Protein AF-A0A1F4S472-F1 (afdb_monomer)

InterPro domains:
  IPR008258 Transglycosylase SLT domain 1 [PF01464] (155-264)
  IPR023346 Lysozyme-like domain superfamily [SSF53955] (153-272)

Sequence (319 aa):
MADISGLKNSNFHYMPTFWHLSWQKPVEEACSEKNRQKTEEGLNLLHPDQDIPFYPYCHYIKIDASRREEMESSDDYTGTIEMGIASAIDLERNTKGAAIEGHFVAQKYWIPEKYIQMAFDMMPQELVDILKEASQKGKLEEVSENIARLMCILFSFIFDESKFDPDEKNINAVGLFQLELITAKNTYPKIADKNNLTFADLENPEINMMIGFKLILDYFKRFNVEEGEILTAEKFANIDMWGSMGLVTAAYMIGPTKVTKDPDKYRKGGPACQRRRAMAQDYFQFQSPDIIATIQRAFPTQENYNDKIASKPLVSIIQ

Radius of gyration: 21.06 Å; Cα contacts (8 Å, |Δi|>4): 379; chains: 1; bounding box: 45×55×58 Å

Solvent-accessible surface area (backbone atoms only — not comparable to full-atom values): 18209 Å² total; per-residue (Å²): 132,84,84,60,78,89,60,53,42,81,68,55,65,73,54,68,57,55,41,41,66,72,43,50,48,56,41,46,60,34,55,28,89,92,30,36,75,61,39,59,54,52,65,60,67,78,56,92,70,89,86,64,89,81,64,51,29,30,43,32,42,53,44,62,50,95,47,48,72,59,54,78,70,37,100,79,67,82,75,83,78,48,76,48,79,34,39,64,68,51,47,65,68,74,39,85,84,48,51,67,59,59,41,87,48,52,48,68,53,56,78,61,62,71,58,54,42,48,50,46,26,38,47,52,65,70,60,56,52,26,48,54,48,10,53,76,68,78,38,43,66,52,35,32,50,45,50,27,46,51,50,22,43,50,50,24,47,21,45,74,58,26,68,69,33,41,82,38,74,55,100,67,22,32,7,28,54,41,50,33,62,70,62,44,60,72,48,38,57,81,78,39,103,54,87,83,79,51,71,73,53,36,52,37,49,65,55,24,48,30,44,46,50,46,52,54,51,53,39,49,41,68,78,76,46,64,92,92,60,81,85,42,32,71,57,54,42,66,57,60,65,71,67,45,38,12,43,40,46,44,20,72,75,68,36,54,73,62,39,69,76,47,47,78,79,34,36,79,36,57,73,69,31,53,54,32,47,54,36,15,51,39,26,34,75,53,46,28,68,25,49,27,51,26,50,50,67,56,52,73,54,96,82,62,81,81,61,83,88,70,76,71,71,91,63,78,75,84,126

Secondary structure (DSSP, 8-state):
----GGG--TT-----HHHIIIIIHHHHHHHSTTTHHHHHHHHHHT---TTS----EEEEEE--GGGHHHHTT-TT-----EEEEEEHHHHHHHHTT--EEEE---GGG---HHHHHHHHHT--HHHHHHHHHHHHHT-HHHHHHHHHHHHHHHHHHHHHHHTT-TT-EETTEETTTTEEHHHHHHHGGGTSS-----HHHHTSHHHHHHHHHHHHHHHHHHHHS-TT----HHHHHT--HHHHHHHHHHHHHH-HHHHHTSHHHHHT--HHHHHHHHHHHHHHHHHHHHHHHHHHHHS--TTTTSS------SS----

Organism: NCBI:txid1802578

pLDDT: mean 70.86, std 22.64, range [25.16, 97.5]

Mean predicted aligned error: 13.02 Å

Structure (mmCIF, N/CA/C/O backbone):
data_AF-A0A1F4S472-F1
#
_entry.id   AF-A0A1F4S472-F1
#
loop_
_atom_site.group_PDB
_atom_site.id
_atom_site.type_symbol
_atom_site.label_atom_id
_atom_site.label_alt_id
_atom_site.label_comp_id
_atom_site.label_asym_id
_atom_site.label_entity_id
_atom_site.label_seq_id
_atom_site.pdbx_PDB_ins_code
_atom_site.Cartn_x
_atom_site.Cartn_y
_atom_site.Cartn_z
_atom_site.occupancy
_atom_site.B_iso_or_equiv
_atom_site.auth_seq_id
_atom_site.auth_comp_id
_atom_site.auth_asym_id
_atom_site.auth_atom_id
_atom_site.pdbx_PDB_model_num
ATOM 1 N N . MET A 1 1 ? 20.999 -9.917 11.817 1.00 37.47 1 MET A N 1
ATOM 2 C CA . MET A 1 1 ? 19.725 -10.143 11.110 1.00 37.47 1 MET A CA 1
ATOM 3 C C . MET A 1 1 ? 18.659 -10.379 12.163 1.00 37.47 1 MET A C 1
ATOM 5 O O . MET A 1 1 ? 18.787 -11.328 12.930 1.00 37.47 1 MET A O 1
ATOM 9 N N . ALA A 1 2 ? 17.698 -9.466 12.307 1.00 40.44 2 ALA A N 1
ATOM 10 C CA . ALA A 1 2 ? 16.520 -9.740 13.123 1.00 40.44 2 ALA A CA 1
ATOM 11 C C . ALA A 1 2 ? 15.711 -10.845 12.431 1.00 40.44 2 ALA A C 1
ATOM 13 O O . ALA A 1 2 ? 15.496 -10.773 11.229 1.00 40.44 2 ALA A O 1
ATOM 14 N N . ASP A 1 3 ? 15.336 -11.884 13.169 1.00 39.28 3 ASP A N 1
ATOM 15 C CA . ASP A 1 3 ? 14.528 -12.979 12.643 1.00 39.28 3 ASP A CA 1
ATOM 16 C C . ASP A 1 3 ? 13.104 -12.470 12.353 1.00 39.28 3 ASP A C 1
ATOM 18 O O . ASP A 1 3 ? 12.379 -12.104 13.279 1.00 39.28 3 ASP A O 1
ATOM 22 N N . ILE A 1 4 ? 12.750 -12.360 11.069 1.00 50.28 4 ILE A N 1
ATOM 23 C CA . ILE A 1 4 ? 11.434 -11.904 10.578 1.00 50.28 4 ILE A CA 1
ATOM 24 C C . ILE A 1 4 ? 10.465 -13.099 10.473 1.00 50.28 4 ILE A C 1
ATOM 26 O O . ILE A 1 4 ? 9.258 -12.916 10.330 1.00 50.28 4 ILE A O 1
ATOM 30 N N . SER A 1 5 ? 10.964 -14.339 10.587 1.00 43.75 5 SER A N 1
ATOM 31 C CA . SER A 1 5 ? 10.187 -15.563 10.335 1.00 43.75 5 SER A CA 1
ATOM 32 C C . SER A 1 5 ? 8.944 -15.716 11.224 1.00 43.75 5 SER A C 1
ATOM 34 O O . SER A 1 5 ? 7.974 -16.335 10.798 1.00 43.75 5 SER A O 1
ATOM 36 N N . GLY A 1 6 ? 8.925 -15.093 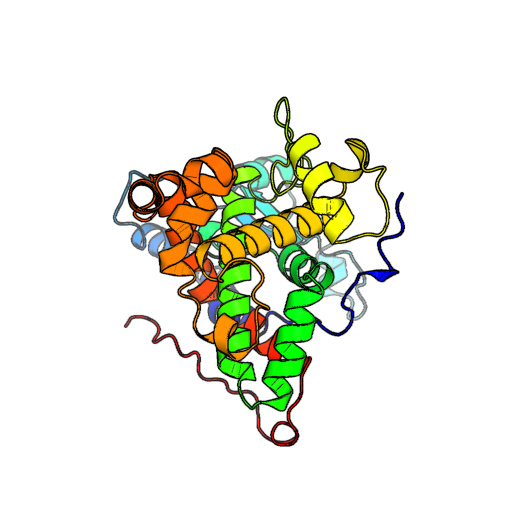12.408 1.00 44.94 6 GLY A N 1
ATOM 37 C CA . GLY A 1 6 ? 7.774 -15.084 13.319 1.00 44.94 6 GLY A CA 1
ATOM 38 C C . GLY A 1 6 ? 6.650 -14.094 12.977 1.00 44.94 6 GLY A C 1
ATOM 39 O O . GLY A 1 6 ? 5.629 -14.112 13.656 1.00 44.94 6 GLY A O 1
ATOM 40 N N . LEU A 1 7 ? 6.823 -13.232 11.967 1.00 52.50 7 LEU A N 1
ATOM 41 C CA . LEU A 1 7 ? 5.843 -12.207 11.565 1.00 52.50 7 LEU A CA 1
ATOM 42 C C . LEU A 1 7 ? 5.192 -12.483 10.201 1.00 52.50 7 LEU A C 1
ATOM 44 O O . LEU A 1 7 ? 4.290 -11.749 9.806 1.00 52.50 7 LEU A O 1
ATOM 48 N N . LYS A 1 8 ? 5.637 -13.518 9.474 1.00 66.69 8 LYS A N 1
ATOM 49 C CA . LYS A 1 8 ? 5.099 -13.836 8.146 1.00 66.69 8 LYS A CA 1
ATOM 50 C C . LYS A 1 8 ? 3.692 -14.412 8.252 1.00 66.69 8 LYS A C 1
ATOM 52 O O . LYS A 1 8 ? 3.483 -15.458 8.869 1.00 66.69 8 LYS A O 1
ATOM 57 N N . ASN A 1 9 ? 2.739 -13.778 7.579 1.00 69.19 9 ASN A N 1
ATOM 58 C CA . ASN A 1 9 ? 1.377 -14.296 7.469 1.00 69.19 9 ASN A CA 1
ATOM 59 C C . ASN A 1 9 ? 1.287 -15.400 6.400 1.00 69.19 9 ASN A C 1
ATOM 61 O O . ASN A 1 9 ? 0.806 -15.170 5.293 1.00 69.19 9 ASN A O 1
ATOM 65 N N . SER A 1 10 ? 1.704 -16.621 6.746 1.00 64.25 10 SER A N 1
ATOM 66 C CA . SER A 1 10 ? 1.773 -17.773 5.826 1.00 64.25 10 SER A CA 1
ATOM 67 C C . SER A 1 10 ? 0.433 -18.238 5.235 1.00 64.25 10 SER A C 1
ATOM 69 O O . SER A 1 10 ? 0.418 -19.082 4.344 1.00 64.25 10 SER A O 1
ATOM 71 N N . ASN A 1 11 ? -0.692 -17.699 5.710 1.00 75.75 11 ASN A N 1
ATOM 72 C CA . ASN A 1 11 ? -2.025 -18.039 5.211 1.00 75.75 11 ASN A CA 1
ATOM 73 C C . ASN A 1 11 ? -2.364 -17.368 3.873 1.00 75.75 11 ASN A C 1
ATOM 75 O O . ASN A 1 11 ? -3.303 -17.795 3.204 1.00 75.75 11 ASN A O 1
ATOM 79 N N . PHE A 1 12 ? -1.636 -16.320 3.484 1.00 80.38 12 PHE A N 1
ATOM 80 C CA . PHE A 1 12 ? -1.853 -15.642 2.211 1.00 80.38 12 PHE A CA 1
ATOM 81 C C . PHE A 1 12 ? -0.844 -16.139 1.183 1.00 80.38 12 PHE A C 1
ATOM 83 O O . PHE A 1 12 ? 0.346 -15.847 1.270 1.00 80.38 12 PHE A O 1
ATOM 90 N N . HIS A 1 13 ? -1.332 -16.861 0.180 1.00 84.19 13 HIS A N 1
ATOM 91 C CA . HIS A 1 13 ? -0.547 -17.218 -0.993 1.00 84.19 13 HIS A CA 1
ATOM 92 C C . HIS A 1 13 ? -1.136 -16.509 -2.207 1.00 84.19 13 HIS A C 1
ATOM 94 O O . HIS A 1 13 ? -2.236 -16.847 -2.654 1.00 84.19 13 HIS A O 1
ATOM 100 N N . TYR A 1 14 ? -0.436 -15.483 -2.684 1.00 79.81 14 TYR A N 1
ATOM 101 C CA . TYR A 1 14 ? -0.880 -14.693 -3.818 1.00 79.81 14 TYR A CA 1
ATOM 102 C C . TYR A 1 14 ? -0.864 -15.538 -5.091 1.00 79.81 14 TYR A C 1
ATOM 104 O O . TYR A 1 14 ? 0.119 -16.206 -5.395 1.00 79.81 14 TYR A O 1
ATOM 112 N N . MET A 1 15 ? -1.975 -15.517 -5.827 1.00 70.00 15 MET A N 1
ATOM 113 C CA . MET A 1 15 ? -2.122 -16.252 -7.082 1.00 70.00 15 MET A CA 1
ATOM 114 C C . MET A 1 15 ? -2.653 -15.299 -8.163 1.00 70.00 15 MET A C 1
ATOM 116 O O . MET A 1 15 ? -3.856 -15.025 -8.149 1.00 70.00 15 MET A O 1
ATOM 120 N N . PRO 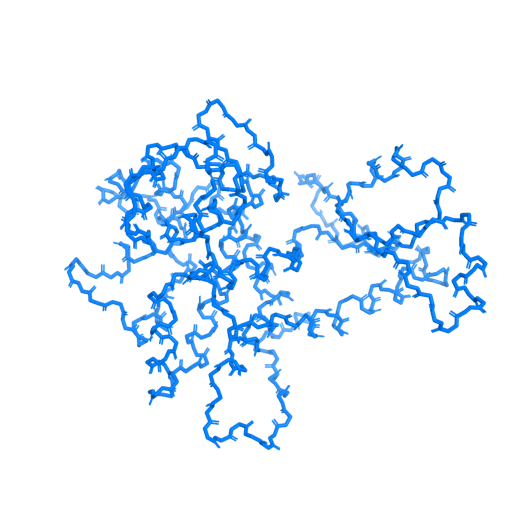A 1 16 ? -1.814 -14.816 -9.102 1.00 66.25 16 PRO A N 1
ATOM 121 C CA . PRO A 1 16 ? -2.187 -13.821 -10.118 1.00 66.25 16 PRO A CA 1
ATOM 122 C C . PRO A 1 16 ? -3.041 -14.425 -11.251 1.00 66.25 16 PRO A C 1
ATOM 124 O O . PRO A 1 16 ? -2.650 -14.472 -12.416 1.00 66.25 16 PRO A O 1
ATOM 127 N N . THR A 1 17 ? -4.217 -14.947 -10.908 1.00 58.47 17 THR A N 1
ATOM 128 C CA . THR A 1 17 ? -5.083 -15.709 -11.817 1.00 58.47 17 THR A CA 1
ATOM 129 C C . THR A 1 17 ? -5.798 -14.791 -12.812 1.00 58.47 17 THR A C 1
ATOM 131 O O . THR A 1 17 ? -5.795 -15.044 -14.017 1.00 58.47 17 THR A O 1
ATOM 134 N N . PHE A 1 18 ? -6.420 -13.718 -12.327 1.00 57.06 18 PHE A N 1
ATOM 135 C CA . PHE A 1 18 ? -7.184 -12.768 -13.130 1.00 57.06 18 PHE A CA 1
ATOM 136 C C . PHE A 1 18 ? -6.280 -11.934 -14.027 1.00 57.06 18 PHE A C 1
ATOM 138 O O . PHE A 1 18 ? -6.605 -11.761 -15.205 1.00 57.06 18 PHE A O 1
ATOM 145 N N . TRP A 1 19 ? -5.149 -11.460 -13.506 1.00 59.09 19 TRP A N 1
ATOM 146 C CA . TRP A 1 19 ? -4.147 -10.747 -14.288 1.00 59.09 19 TRP A CA 1
ATOM 147 C C . TRP A 1 19 ? -3.644 -11.598 -15.454 1.00 59.09 19 TRP A C 1
ATOM 149 O O . TRP A 1 19 ? -3.655 -11.145 -16.605 1.00 59.09 19 TRP A O 1
ATOM 159 N N . HIS A 1 20 ? -3.282 -12.856 -15.177 1.00 57.44 20 HIS A N 1
ATOM 160 C CA . HIS A 1 20 ? -2.772 -13.746 -16.210 1.00 57.44 20 HIS A CA 1
ATOM 161 C C . HIS A 1 20 ? -3.807 -13.963 -17.322 1.00 57.44 20 HIS A C 1
ATOM 163 O O . HIS A 1 20 ? -3.489 -13.861 -18.511 1.00 57.44 20 HIS A O 1
ATOM 169 N N . LEU A 1 21 ? -5.058 -14.233 -16.947 1.00 48.91 21 LEU A N 1
ATOM 170 C CA . LEU A 1 21 ? -6.122 -14.551 -17.898 1.00 48.91 21 LEU A CA 1
ATOM 171 C C . LEU A 1 21 ? -6.626 -13.334 -18.681 1.00 48.91 21 LEU A C 1
ATOM 173 O O . LEU A 1 21 ? -6.979 -13.474 -19.850 1.00 48.91 21 LEU A O 1
ATOM 177 N N . SER A 1 22 ? -6.677 -12.162 -18.049 1.00 52.12 22 SER A N 1
ATOM 178 C CA . SER A 1 22 ? -7.334 -10.975 -18.618 1.00 52.12 22 SER A CA 1
ATOM 179 C C . SER A 1 22 ? -6.377 -10.053 -19.366 1.00 52.12 22 SER A C 1
ATOM 181 O O . SER A 1 22 ? -6.826 -9.292 -20.218 1.00 52.12 22 SER A O 1
ATOM 183 N N . TRP A 1 23 ? -5.079 -10.106 -19.053 1.00 49.97 23 TRP A N 1
ATOM 184 C CA . TRP A 1 23 ? -4.092 -9.166 -19.589 1.00 49.97 23 TRP A CA 1
ATOM 185 C C . TRP A 1 23 ? -2.845 -9.857 -20.099 1.00 49.97 23 TRP A C 1
ATOM 187 O O . TRP A 1 23 ? -2.501 -9.671 -21.260 1.00 49.97 23 TRP A O 1
ATOM 197 N N . GLN A 1 24 ? -2.199 -10.686 -19.278 1.00 52.06 24 GLN A N 1
ATOM 198 C CA . GLN A 1 24 ? -0.939 -11.304 -19.683 1.00 52.06 24 GLN A CA 1
ATOM 199 C C . GLN A 1 24 ? -1.116 -12.170 -20.932 1.00 52.06 24 GLN A C 1
ATOM 201 O O . GLN A 1 24 ? -0.382 -11.986 -21.892 1.00 52.06 24 GLN A O 1
ATOM 206 N N . LYS A 1 25 ? -2.136 -13.035 -20.967 1.00 49.38 25 LYS A N 1
ATOM 207 C CA . LYS A 1 25 ? -2.385 -13.918 -22.110 1.00 49.38 25 LYS A CA 1
ATOM 208 C C . LYS A 1 25 ? -2.818 -13.156 -23.378 1.00 49.38 25 LYS A C 1
ATOM 210 O O . LYS A 1 25 ? -2.254 -13.412 -24.437 1.00 49.38 25 LYS A O 1
ATOM 215 N N . PRO A 1 26 ? -3.742 -12.177 -23.320 1.00 44.78 26 PRO A N 1
ATOM 216 C CA . PRO A 1 26 ? -4.007 -11.312 -24.472 1.00 44.78 26 PRO A CA 1
ATOM 217 C C . PRO A 1 26 ? -2.785 -10.513 -24.949 1.00 44.78 26 PRO A C 1
ATOM 219 O O . PRO A 1 26 ? -2.610 -10.347 -26.154 1.00 44.78 26 PRO A O 1
ATOM 222 N N . VAL A 1 27 ? -1.922 -10.040 -24.041 1.00 48.31 27 VAL A N 1
ATOM 223 C CA . VAL A 1 27 ? -0.663 -9.355 -24.392 1.00 48.31 27 VAL A CA 1
ATOM 224 C C . VAL A 1 27 ? 0.344 -10.338 -24.991 1.00 48.31 27 VAL A C 1
ATOM 226 O O . VAL A 1 27 ? 0.997 -10.000 -25.968 1.00 48.31 27 VAL A O 1
ATOM 229 N N . GLU A 1 28 ? 0.446 -11.562 -24.478 1.00 49.84 28 GLU A N 1
ATOM 230 C CA . GLU A 1 28 ? 1.219 -12.662 -25.067 1.00 49.84 28 GLU A CA 1
ATOM 231 C C . GLU A 1 28 ? 0.772 -12.952 -26.500 1.00 49.84 28 GLU A C 1
ATOM 233 O O . GLU A 1 28 ? 1.584 -12.973 -27.427 1.00 49.84 28 GLU A O 1
ATOM 238 N N . GLU A 1 29 ? -0.534 -13.085 -26.709 1.00 48.41 29 GLU A N 1
ATOM 239 C CA . GLU A 1 29 ? -1.128 -13.317 -28.022 1.00 48.41 29 GLU A CA 1
ATOM 240 C C . GLU A 1 29 ? -0.925 -12.119 -28.968 1.00 48.41 29 GLU A C 1
ATOM 242 O O . GLU A 1 29 ? -0.623 -12.308 -30.154 1.00 48.41 29 GLU A O 1
ATOM 247 N N . ALA A 1 30 ? -1.036 -10.886 -28.469 1.00 41.56 30 ALA A N 1
ATOM 248 C CA . ALA A 1 30 ? -0.810 -9.664 -29.241 1.00 41.56 30 ALA A CA 1
ATOM 249 C C . ALA A 1 30 ? 0.679 -9.449 -29.574 1.00 41.56 30 ALA A C 1
ATOM 251 O O . ALA A 1 30 ? 1.020 -9.069 -30.694 1.00 41.56 30 ALA A O 1
ATOM 252 N N . CYS A 1 31 ? 1.586 -9.721 -28.641 1.00 42.91 31 CYS A N 1
ATOM 253 C CA . CYS A 1 31 ? 3.032 -9.601 -28.833 1.00 42.91 31 CYS A CA 1
ATOM 254 C C . CYS A 1 31 ? 3.648 -10.817 -29.540 1.00 42.91 31 CYS A C 1
ATOM 256 O O . CYS A 1 31 ? 4.840 -10.792 -29.842 1.00 42.91 31 CYS A O 1
ATOM 258 N N . SER A 1 32 ? 2.861 -11.859 -29.829 1.00 48.47 32 SER A N 1
ATOM 259 C CA . SER A 1 32 ? 3.319 -13.003 -30.616 1.00 48.47 32 SER A CA 1
ATOM 260 C C . SER A 1 32 ? 3.875 -12.566 -31.973 1.00 48.47 32 SER A C 1
ATOM 262 O O . SER A 1 32 ? 3.462 -11.558 -32.554 1.00 48.47 32 SER A O 1
ATOM 264 N N . GLU A 1 33 ? 4.785 -13.365 -32.528 1.00 46.91 33 GLU A N 1
ATOM 265 C CA . GLU A 1 33 ? 5.445 -13.081 -33.808 1.00 46.91 33 GLU A CA 1
ATOM 266 C C . GLU A 1 33 ? 4.442 -12.824 -34.949 1.00 46.91 33 GLU A C 1
ATOM 268 O O . GLU A 1 33 ? 4.669 -11.990 -35.824 1.00 46.91 33 GLU A O 1
ATOM 273 N N . LYS A 1 34 ? 3.266 -13.459 -34.872 1.00 49.97 34 LYS A N 1
ATOM 274 C CA . LYS A 1 34 ? 2.150 -13.294 -35.810 1.00 49.97 34 LYS A CA 1
ATOM 275 C C . LYS A 1 34 ? 1.489 -11.907 -35.755 1.00 49.97 34 LYS A C 1
ATOM 277 O O . LYS A 1 34 ? 0.932 -11.469 -36.761 1.00 49.97 34 LYS A O 1
ATOM 282 N N . ASN A 1 35 ? 1.519 -11.238 -34.603 1.00 44.88 35 ASN A N 1
ATOM 283 C CA . ASN A 1 35 ? 0.760 -10.012 -34.328 1.00 44.88 35 ASN A CA 1
ATOM 284 C C . ASN A 1 35 ? 1.641 -8.789 -33.999 1.00 44.88 35 ASN A C 1
ATOM 286 O O . ASN A 1 35 ? 1.123 -7.672 -33.937 1.00 44.88 35 ASN A O 1
ATOM 290 N N . ARG A 1 36 ? 2.964 -8.973 -33.873 1.00 48.44 36 ARG A N 1
ATOM 291 C CA . ARG A 1 36 ? 3.962 -7.960 -33.481 1.00 48.44 36 ARG A CA 1
ATOM 292 C C . ARG A 1 36 ? 3.765 -6.573 -34.112 1.00 48.44 36 ARG A C 1
ATOM 294 O O . ARG A 1 36 ? 3.675 -5.590 -33.386 1.00 48.44 36 ARG A O 1
ATOM 301 N N . GLN A 1 37 ? 3.635 -6.491 -35.441 1.00 45.69 37 GLN A N 1
ATOM 302 C CA . GLN A 1 37 ? 3.501 -5.213 -36.164 1.00 45.69 37 GLN A CA 1
ATOM 303 C C . GLN A 1 37 ? 2.241 -4.418 -35.781 1.00 45.69 37 GLN A C 1
ATOM 305 O O . GLN A 1 37 ? 2.295 -3.201 -35.650 1.00 45.69 37 GLN A O 1
ATOM 310 N N . LYS A 1 38 ? 1.105 -5.093 -35.563 1.00 47.97 38 LYS A N 1
ATOM 311 C CA . LYS A 1 38 ? -0.165 -4.430 -35.212 1.00 47.97 38 LYS A CA 1
ATOM 312 C C . LYS A 1 38 ? -0.206 -3.992 -33.752 1.00 47.97 38 LYS A C 1
ATOM 314 O O . LYS A 1 38 ? -0.864 -3.012 -33.414 1.00 47.97 38 LYS A O 1
ATOM 319 N N . THR A 1 39 ? 0.489 -4.721 -32.890 1.00 44.00 39 THR A N 1
ATOM 320 C CA . THR A 1 39 ? 0.554 -4.443 -31.454 1.00 44.00 39 THR A CA 1
ATOM 321 C C . THR A 1 39 ? 1.450 -3.249 -31.156 1.00 44.00 39 THR A C 1
ATOM 323 O O . THR A 1 39 ? 1.082 -2.418 -30.333 1.00 44.00 39 THR A O 1
ATOM 326 N N . GLU A 1 40 ? 2.566 -3.097 -31.876 1.00 43.69 40 GLU A N 1
ATOM 327 C CA . GLU A 1 40 ? 3.404 -1.891 -31.805 1.00 43.69 40 GLU A CA 1
ATOM 328 C C . GLU A 1 40 ? 2.623 -0.629 -32.234 1.00 43.69 40 GLU A C 1
ATOM 330 O O . GLU A 1 40 ? 2.697 0.401 -31.567 1.00 43.69 40 GLU A O 1
ATOM 335 N N . GLU A 1 41 ? 1.802 -0.701 -33.287 1.00 43.47 41 GLU A N 1
ATOM 336 C CA . GLU A 1 41 ? 0.920 0.407 -33.699 1.00 43.47 41 GLU A CA 1
ATOM 337 C C . GLU A 1 41 ? -0.212 0.670 -32.686 1.00 43.47 41 GLU A C 1
ATOM 339 O O . GLU A 1 41 ? -0.487 1.823 -32.352 1.00 43.47 41 GLU A O 1
ATOM 344 N N . GLY A 1 42 ? -0.842 -0.380 -32.148 1.00 44.94 42 GLY A N 1
ATOM 345 C CA . GLY A 1 42 ? -1.931 -0.274 -31.170 1.00 44.94 42 GLY A CA 1
ATOM 346 C C . GLY A 1 42 ? -1.497 0.295 -29.817 1.00 44.94 42 GLY A C 1
ATOM 347 O O . GLY A 1 42 ? -2.200 1.134 -29.255 1.00 44.94 42 GLY A O 1
ATOM 348 N N . LEU A 1 43 ? -0.320 -0.095 -29.318 1.00 43.59 43 LEU A N 1
ATOM 349 C CA . LEU A 1 43 ? 0.254 0.459 -28.088 1.00 43.59 43 LEU A CA 1
ATOM 350 C C . LEU A 1 43 ? 0.578 1.952 -28.241 1.00 43.59 43 LEU A C 1
ATOM 352 O O . LEU A 1 43 ? 0.335 2.718 -27.315 1.00 43.59 43 LEU A O 1
ATOM 356 N N . ASN A 1 44 ? 1.035 2.389 -29.419 1.00 39.69 44 ASN A N 1
ATOM 357 C CA . ASN A 1 44 ? 1.277 3.808 -29.708 1.00 39.69 44 ASN A CA 1
ATOM 358 C C . ASN A 1 44 ? -0.020 4.635 -29.824 1.00 39.69 44 ASN A C 1
ATOM 360 O O . ASN A 1 44 ? -0.017 5.825 -29.515 1.00 39.69 44 ASN A O 1
ATOM 364 N N . LEU A 1 45 ? -1.132 4.023 -30.247 1.00 39.16 45 LEU A N 1
ATOM 365 C CA . LEU A 1 45 ? -2.434 4.688 -30.411 1.00 39.16 45 LEU A CA 1
ATOM 366 C C . LEU A 1 45 ? -3.211 4.882 -29.099 1.00 39.16 45 LEU A C 1
ATOM 368 O O . LEU A 1 45 ? -4.102 5.728 -29.045 1.00 39.16 45 LEU A O 1
ATOM 372 N N . LEU A 1 46 ? -2.877 4.149 -28.032 1.00 36.94 46 LEU A N 1
ATOM 373 C CA . LEU A 1 46 ? -3.503 4.293 -26.708 1.00 36.94 46 LEU A CA 1
ATOM 374 C C . LEU A 1 46 ? -3.056 5.562 -25.944 1.00 36.94 46 LEU A C 1
ATOM 376 O O . LEU A 1 46 ? -3.451 5.758 -24.795 1.00 36.94 46 LEU A O 1
ATOM 380 N N . HIS A 1 47 ? -2.274 6.448 -26.573 1.00 39.06 47 HIS A N 1
ATOM 381 C CA . HIS A 1 47 ? -1.702 7.643 -25.948 1.00 39.06 47 HIS A CA 1
ATOM 382 C C . HIS A 1 47 ? -2.059 8.946 -26.695 1.00 39.06 47 HIS A C 1
ATOM 384 O O . HIS A 1 47 ? -1.359 9.328 -27.632 1.00 39.06 47 HIS A O 1
ATOM 390 N N . PRO A 1 48 ? -3.110 9.679 -26.273 1.00 35.06 48 PRO A N 1
ATOM 391 C CA . PRO A 1 48 ? -3.412 11.012 -26.804 1.00 35.06 48 PRO A CA 1
ATOM 392 C C . PRO A 1 48 ? -2.585 12.156 -26.177 1.00 35.06 48 PRO A C 1
ATOM 394 O O . PRO A 1 48 ? -2.493 13.217 -26.789 1.00 35.06 48 PRO A O 1
ATOM 397 N N . ASP A 1 49 ? -1.950 11.957 -25.014 1.00 37.47 49 ASP A N 1
ATOM 398 C CA . ASP A 1 49 ? -1.212 13.010 -24.295 1.00 37.47 49 ASP A CA 1
ATOM 399 C C . ASP A 1 49 ? 0.309 12.777 -24.323 1.00 37.47 49 ASP A C 1
ATOM 401 O O . ASP A 1 49 ? 0.823 11.814 -23.754 1.00 37.47 49 ASP A O 1
ATOM 405 N N . GLN A 1 50 ? 1.034 13.689 -24.976 1.00 40.31 50 GLN A N 1
ATOM 406 C CA . GLN A 1 50 ? 2.481 13.607 -25.241 1.00 40.31 50 GLN A CA 1
ATOM 407 C C . GLN A 1 50 ? 3.380 14.037 -24.059 1.00 40.31 50 GLN A C 1
ATOM 409 O O . GLN A 1 50 ? 4.600 13.931 -24.155 1.00 40.31 50 GLN A O 1
ATOM 414 N N . ASP A 1 51 ? 2.805 14.503 -22.944 1.00 34.94 51 ASP A N 1
ATOM 415 C CA . ASP A 1 51 ? 3.543 15.244 -21.903 1.00 34.94 51 ASP A CA 1
ATOM 416 C C . ASP A 1 51 ? 3.933 14.429 -20.652 1.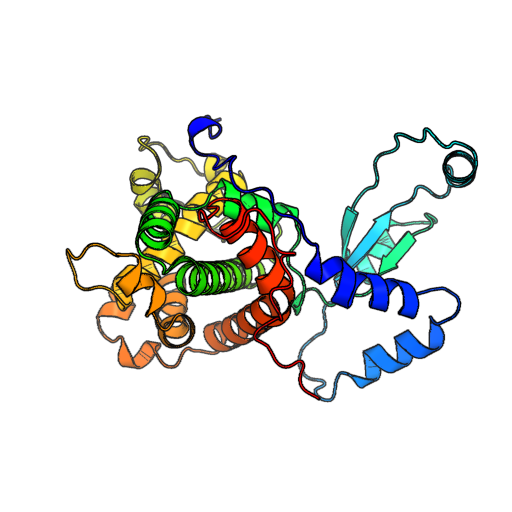00 34.94 51 ASP A C 1
ATOM 418 O O . ASP A 1 51 ? 4.529 14.971 -19.718 1.00 34.94 51 ASP A O 1
ATOM 422 N N . ILE A 1 52 ? 3.643 13.124 -20.604 1.00 33.53 52 ILE A N 1
ATOM 423 C CA . ILE A 1 52 ? 4.122 12.243 -19.526 1.00 33.53 52 ILE A CA 1
ATOM 424 C C . ILE A 1 52 ? 5.108 11.239 -20.131 1.00 33.53 52 ILE A C 1
ATOM 426 O O . ILE A 1 52 ? 4.684 10.408 -20.934 1.00 33.53 52 ILE A O 1
ATOM 430 N N . PRO A 1 53 ? 6.407 11.270 -19.759 1.00 31.69 53 PRO A N 1
ATOM 431 C CA . PRO A 1 53 ? 7.365 10.306 -20.271 1.00 31.69 53 PRO A CA 1
ATOM 432 C C . PRO A 1 53 ? 6.930 8.892 -19.885 1.00 31.69 53 PRO A C 1
ATOM 434 O O . PRO A 1 53 ? 6.901 8.516 -18.710 1.00 31.69 53 PRO A O 1
ATOM 437 N N . PHE A 1 54 ? 6.570 8.120 -20.904 1.00 37.34 54 PHE A N 1
ATOM 438 C CA . PHE A 1 54 ? 6.381 6.687 -20.817 1.00 37.34 54 PHE A CA 1
ATOM 439 C C . PHE A 1 54 ? 7.736 6.058 -20.485 1.00 37.34 54 PHE A C 1
ATOM 441 O O . PHE A 1 54 ? 8.681 6.162 -21.263 1.00 37.34 54 PHE A O 1
ATOM 448 N N . TYR A 1 55 ? 7.837 5.411 -19.327 1.00 35.81 55 TYR A N 1
ATOM 449 C CA . TYR A 1 55 ? 8.911 4.463 -19.060 1.00 35.81 55 TYR A CA 1
ATOM 450 C C . TYR A 1 55 ? 8.319 3.060 -19.252 1.00 35.81 55 TYR A C 1
ATOM 452 O O . TYR A 1 55 ? 7.727 2.522 -18.311 1.00 35.81 55 TYR A O 1
ATOM 460 N N . PRO A 1 56 ? 8.391 2.466 -20.462 1.00 37.06 56 PRO A N 1
ATOM 461 C CA . PRO A 1 56 ? 8.082 1.058 -20.627 1.00 37.06 56 PRO A CA 1
ATOM 462 C C . PRO A 1 56 ? 9.166 0.291 -19.894 1.00 37.06 56 PRO A C 1
ATOM 464 O O . PRO A 1 56 ? 10.286 0.150 -20.387 1.00 37.06 56 PRO A O 1
ATOM 467 N N . TYR A 1 57 ? 8.845 -0.182 -18.702 1.00 38.81 57 TYR A N 1
ATOM 468 C CA . TYR A 1 57 ? 9.569 -1.312 -18.168 1.00 38.81 57 TYR A CA 1
ATOM 469 C C . TYR A 1 57 ? 8.892 -2.561 -18.704 1.00 38.81 57 TYR A C 1
ATOM 471 O O . TYR A 1 57 ? 7.690 -2.737 -18.527 1.00 38.81 57 TYR A O 1
ATOM 479 N N . CYS A 1 58 ? 9.646 -3.385 -19.416 1.00 43.59 58 CYS A N 1
ATOM 480 C CA . CYS A 1 58 ? 9.135 -4.603 -20.011 1.00 43.59 58 CYS A CA 1
ATOM 481 C C . CYS A 1 58 ? 9.194 -5.724 -18.978 1.00 43.59 58 CYS A C 1
ATOM 483 O O . CYS A 1 58 ? 10.202 -5.881 -18.279 1.00 43.59 58 CYS A O 1
ATOM 485 N N . HIS A 1 59 ? 8.139 -6.535 -18.940 1.00 41.12 59 HIS A N 1
ATOM 486 C CA . HIS A 1 59 ? 8.262 -7.873 -18.396 1.00 41.12 59 HIS A CA 1
ATOM 487 C C . HIS A 1 59 ? 9.020 -8.702 -19.427 1.00 41.12 59 HIS A C 1
ATOM 489 O O . HIS A 1 59 ? 8.609 -8.784 -20.589 1.00 41.12 59 HIS A O 1
ATOM 495 N N . TYR A 1 60 ? 10.136 -9.290 -19.022 1.00 44.09 60 TYR A N 1
ATOM 496 C CA . TYR A 1 60 ? 10.886 -10.176 -19.893 1.00 44.09 60 TYR A CA 1
ATOM 497 C C . TYR A 1 60 ? 11.171 -11.493 -19.201 1.00 44.09 60 TYR A C 1
ATOM 499 O O . TYR A 1 60 ? 11.491 -11.534 -18.011 1.00 44.09 60 TYR A O 1
ATOM 507 N N . ILE A 1 61 ? 11.067 -12.558 -19.986 1.00 41.72 61 ILE A N 1
ATOM 508 C CA . ILE A 1 61 ? 11.641 -13.847 -19.657 1.00 41.72 61 ILE A CA 1
ATOM 509 C C . ILE A 1 61 ? 12.985 -13.885 -20.369 1.00 41.72 61 ILE A C 1
ATOM 511 O O . ILE A 1 61 ? 13.065 -13.883 -21.603 1.00 41.72 61 ILE A O 1
ATOM 515 N N . LYS A 1 62 ? 14.068 -13.873 -19.592 1.00 42.97 62 LYS A N 1
ATOM 516 C CA . LYS A 1 62 ? 15.394 -14.098 -20.157 1.00 42.97 62 LYS A CA 1
ATOM 517 C C . LYS A 1 62 ? 15.595 -15.591 -20.323 1.00 42.97 62 LYS A C 1
ATOM 519 O O . LYS A 1 62 ? 15.830 -16.304 -19.351 1.00 42.97 62 LYS A O 1
ATOM 524 N N . ILE A 1 63 ? 15.528 -16.042 -21.566 1.00 43.78 63 ILE A N 1
ATOM 525 C CA . ILE A 1 63 ? 15.947 -17.385 -21.935 1.00 43.78 63 ILE A CA 1
ATOM 526 C C . ILE A 1 63 ? 17.381 -17.262 -22.449 1.00 43.78 63 ILE A C 1
ATOM 528 O O . ILE A 1 63 ? 17.683 -16.443 -23.319 1.00 43.78 63 ILE A O 1
ATOM 532 N N . ASP A 1 64 ? 18.308 -18.029 -21.882 1.00 45.84 64 ASP A N 1
ATOM 533 C CA . ASP A 1 64 ? 19.655 -18.112 -22.443 1.00 45.84 64 ASP A CA 1
ATOM 534 C C . ASP A 1 64 ? 19.557 -18.749 -23.840 1.00 45.84 64 ASP A C 1
ATOM 536 O O . ASP A 1 64 ? 19.283 -19.942 -23.970 1.00 45.84 64 ASP A O 1
ATOM 540 N N . ALA A 1 65 ? 19.759 -17.948 -24.895 1.00 43.97 65 ALA A N 1
ATOM 541 C CA . ALA A 1 65 ? 19.638 -18.396 -26.285 1.00 43.97 65 ALA A CA 1
ATOM 542 C C . ALA A 1 65 ? 20.529 -19.596 -26.611 1.00 43.97 65 ALA A C 1
ATOM 544 O O . ALA A 1 65 ? 20.171 -20.398 -27.471 1.00 43.97 65 ALA A O 1
ATOM 545 N N . SER A 1 66 ? 21.665 -19.742 -25.920 1.00 49.78 66 SER A N 1
ATOM 546 C CA . SER A 1 66 ? 22.577 -20.873 -26.119 1.00 49.78 66 SER A CA 1
ATOM 547 C C . SER A 1 66 ? 22.014 -22.210 -25.621 1.00 49.78 66 SER A C 1
ATOM 549 O O . SER A 1 66 ? 22.589 -23.254 -25.913 1.00 49.78 66 SER A O 1
ATOM 551 N N . ARG A 1 67 ? 20.891 -22.185 -24.891 1.00 49.06 67 ARG A N 1
ATOM 552 C CA . ARG A 1 67 ? 20.259 -23.344 -24.242 1.00 49.06 67 ARG A CA 1
ATOM 553 C C . ARG A 1 67 ? 18.834 -23.620 -24.729 1.00 49.06 67 ARG A C 1
ATOM 555 O O . ARG A 1 67 ? 18.171 -24.509 -24.203 1.00 49.06 67 ARG A O 1
ATOM 562 N N . ARG A 1 68 ? 18.360 -22.880 -25.740 1.00 46.16 68 ARG A N 1
ATOM 563 C CA . ARG A 1 68 ? 17.002 -23.008 -26.300 1.00 46.16 68 ARG A CA 1
ATOM 564 C C . ARG A 1 68 ? 16.725 -24.415 -26.842 1.00 46.16 68 ARG A C 1
ATOM 566 O O . ARG A 1 68 ? 15.678 -24.981 -26.553 1.00 46.16 68 ARG A O 1
ATOM 573 N N . GLU A 1 69 ? 17.694 -25.008 -27.539 1.00 51.03 69 GLU A N 1
ATOM 574 C CA . GLU A 1 69 ? 17.576 -26.375 -28.067 1.00 51.03 69 GLU A CA 1
ATOM 575 C C . GLU A 1 69 ? 17.475 -27.435 -26.953 1.00 51.03 69 GLU A C 1
ATOM 577 O O . GLU A 1 69 ? 16.805 -28.447 -27.135 1.00 51.03 69 GLU A O 1
ATOM 582 N N . GLU A 1 70 ? 18.077 -27.207 -25.779 1.00 49.97 70 GLU A N 1
ATOM 583 C CA . GLU A 1 70 ? 17.980 -28.114 -24.620 1.00 49.97 70 GLU A CA 1
ATOM 584 C C . GLU A 1 70 ? 16.622 -28.008 -23.903 1.00 49.97 70 GLU A C 1
ATOM 586 O O . GLU A 1 70 ? 16.125 -29.004 -23.381 1.00 49.97 70 GLU A O 1
ATOM 591 N N . MET A 1 71 ? 16.000 -26.820 -23.897 1.00 48.12 71 MET A N 1
ATOM 592 C CA . MET A 1 71 ? 14.655 -26.606 -23.339 1.00 48.12 71 MET A CA 1
ATOM 593 C C . MET A 1 71 ? 13.557 -27.212 -24.214 1.00 48.12 71 MET A C 1
ATOM 595 O O . MET A 1 71 ? 12.611 -27.795 -23.699 1.00 48.12 71 MET A O 1
ATOM 599 N N . GLU A 1 72 ? 13.681 -27.083 -25.536 1.00 48.44 72 GLU A N 1
ATOM 600 C CA . GLU A 1 72 ? 12.693 -27.599 -26.494 1.00 48.44 72 GLU A CA 1
ATOM 601 C C . GLU A 1 72 ? 12.778 -29.130 -26.674 1.00 48.44 72 GLU A C 1
ATOM 603 O O . GLU A 1 72 ? 11.886 -29.729 -27.274 1.00 48.44 72 GLU A O 1
ATOM 608 N N . SER A 1 73 ? 13.829 -29.778 -26.149 1.00 47.06 73 SER A N 1
ATOM 609 C CA . SER A 1 73 ? 14.097 -31.216 -26.320 1.00 47.06 73 SER A CA 1
ATOM 610 C C . SER A 1 73 ? 13.966 -32.070 -25.051 1.00 47.06 73 SER A C 1
ATOM 612 O O . SER A 1 73 ? 14.148 -33.287 -25.130 1.00 47.06 73 SER A O 1
ATOM 614 N N . SER A 1 74 ? 13.630 -31.481 -23.898 1.00 42.69 74 SER A N 1
ATOM 615 C CA . SER A 1 74 ? 13.501 -32.200 -22.624 1.00 42.69 74 SER A CA 1
ATOM 616 C C . SER A 1 74 ? 12.241 -31.788 -21.864 1.00 42.69 74 SER A C 1
ATOM 618 O O . SER A 1 74 ? 12.122 -30.642 -21.436 1.00 42.69 74 SER A O 1
ATOM 620 N N . ASP A 1 75 ? 11.350 -32.751 -21.607 1.00 43.19 75 ASP A N 1
ATOM 621 C CA . ASP A 1 75 ? 10.161 -32.566 -20.757 1.00 43.19 75 ASP A CA 1
ATOM 622 C C . ASP A 1 75 ? 10.517 -32.276 -19.274 1.00 43.19 75 ASP A C 1
ATOM 624 O O . ASP A 1 75 ? 9.660 -31.839 -18.511 1.00 43.19 75 ASP A O 1
ATOM 628 N N . ASP A 1 76 ? 11.783 -32.477 -18.872 1.00 41.59 76 ASP A N 1
ATOM 629 C CA . ASP A 1 76 ? 12.297 -32.368 -17.492 1.00 41.59 76 ASP A CA 1
ATOM 630 C C . ASP A 1 76 ? 13.285 -31.189 -17.298 1.00 41.59 76 ASP A C 1
ATOM 632 O O . ASP A 1 76 ? 14.192 -31.232 -16.460 1.00 41.59 76 ASP A O 1
ATOM 636 N N . TYR A 1 77 ? 13.179 -30.114 -18.087 1.00 41.94 77 TYR A N 1
ATOM 637 C CA . TYR A 1 77 ? 14.075 -28.960 -17.937 1.00 41.94 77 TYR A CA 1
ATOM 638 C C . TYR A 1 77 ? 13.857 -28.200 -16.607 1.00 41.94 77 TYR A C 1
ATOM 640 O O . TYR A 1 77 ? 12.805 -27.610 -16.373 1.00 41.94 77 TYR A O 1
ATOM 648 N N . THR A 1 78 ? 14.891 -28.142 -15.754 1.00 41.72 78 THR A N 1
ATOM 649 C CA . THR A 1 78 ? 14.881 -27.456 -14.440 1.00 41.72 78 THR A CA 1
ATOM 650 C C . THR A 1 78 ? 15.641 -26.120 -14.421 1.00 41.72 78 THR A C 1
ATOM 652 O O . THR A 1 78 ? 16.180 -25.727 -13.383 1.00 41.72 78 THR A O 1
ATOM 655 N N . GLY A 1 79 ? 15.789 -25.435 -15.556 1.00 41.41 79 GLY A N 1
ATOM 656 C CA . GLY A 1 79 ? 16.529 -24.170 -15.588 1.00 41.41 79 GLY A CA 1
ATOM 657 C C . GLY A 1 79 ? 15.789 -23.016 -14.911 1.00 41.41 79 GLY A C 1
ATOM 658 O O . GLY A 1 79 ? 14.564 -22.959 -14.860 1.00 41.41 79 GLY A O 1
ATOM 659 N N . THR A 1 80 ? 16.559 -22.067 -14.386 1.00 40.00 80 THR A N 1
ATOM 660 C CA . THR A 1 80 ? 16.051 -20.828 -13.789 1.00 40.00 80 THR A CA 1
ATOM 661 C C . THR A 1 80 ? 15.525 -19.888 -14.869 1.00 40.00 80 THR A C 1
ATOM 663 O O . THR A 1 80 ? 16.308 -19.287 -15.601 1.00 40.00 80 THR A O 1
ATOM 666 N N . ILE A 1 81 ? 14.203 -19.736 -14.931 1.00 44.78 81 ILE A N 1
ATOM 667 C CA . ILE A 1 81 ? 13.531 -18.633 -15.623 1.00 44.78 81 ILE A CA 1
ATOM 668 C C . ILE A 1 81 ? 13.822 -17.359 -14.819 1.00 44.78 81 ILE A C 1
ATOM 670 O O . ILE A 1 81 ? 13.335 -17.197 -13.699 1.00 44.78 81 ILE A O 1
ATOM 674 N N . GLU A 1 82 ? 14.645 -16.464 -15.367 1.00 40.56 82 GLU A N 1
ATOM 675 C CA . GLU A 1 82 ? 14.871 -15.144 -14.776 1.00 40.56 82 GLU A CA 1
ATOM 676 C C . GLU A 1 82 ? 13.764 -14.198 -15.260 1.00 40.56 82 GLU A C 1
ATOM 678 O O . GLU A 1 82 ? 13.731 -13.796 -16.426 1.00 40.56 82 GLU A O 1
ATOM 683 N N . MET A 1 83 ? 12.828 -13.891 -14.359 1.00 43.69 83 MET A N 1
ATOM 684 C CA . MET A 1 83 ? 11.773 -12.900 -14.571 1.00 43.69 83 MET A CA 1
ATOM 685 C C . MET A 1 83 ? 12.252 -11.550 -14.045 1.00 43.69 83 MET A C 1
ATOM 687 O O . MET A 1 83 ? 12.632 -11.427 -12.876 1.00 43.69 83 MET A O 1
ATOM 691 N N . GLY A 1 84 ? 12.246 -10.536 -14.907 1.00 42.34 84 GLY A N 1
ATOM 692 C CA . GLY A 1 84 ? 12.818 -9.233 -14.589 1.00 42.34 84 GLY A CA 1
ATOM 693 C C . GLY A 1 84 ? 11.971 -8.054 -15.047 1.00 42.34 84 GLY A C 1
ATOM 694 O O . GLY A 1 84 ? 11.057 -8.176 -15.860 1.00 42.34 84 GLY A O 1
ATOM 695 N N . ILE A 1 85 ? 12.327 -6.890 -14.508 1.00 42.22 85 ILE A N 1
ATOM 696 C CA . ILE A 1 85 ? 11.806 -5.578 -14.890 1.00 42.22 85 ILE A CA 1
ATOM 697 C C . ILE A 1 85 ? 12.995 -4.806 -15.423 1.00 42.22 85 ILE A C 1
ATOM 699 O O . ILE A 1 85 ? 13.958 -4.577 -14.695 1.00 42.22 85 ILE A O 1
ATOM 703 N N . ALA A 1 86 ? 12.957 -4.432 -16.690 1.00 41.38 86 ALA A N 1
ATOM 704 C CA . ALA A 1 86 ? 14.007 -3.628 -17.293 1.00 41.38 86 ALA A CA 1
ATOM 705 C C . ALA A 1 86 ? 13.367 -2.622 -18.237 1.00 41.38 86 ALA A C 1
ATOM 707 O O . ALA A 1 86 ? 12.369 -2.933 -18.888 1.00 41.38 86 ALA A O 1
ATOM 708 N N . SER A 1 87 ? 13.920 -1.411 -18.310 1.00 41.25 87 SER A N 1
ATOM 709 C CA . SER A 1 87 ? 13.504 -0.490 -19.363 1.00 41.25 87 SER A CA 1
ATOM 710 C C . SER A 1 87 ? 13.824 -1.107 -20.729 1.00 41.25 87 SER A C 1
ATOM 712 O O . SER A 1 87 ? 14.741 -1.926 -20.846 1.00 41.25 87 SER A O 1
ATOM 714 N N . ALA A 1 88 ? 13.111 -0.703 -21.780 1.00 42.28 88 ALA A N 1
ATOM 715 C CA . ALA A 1 88 ? 13.442 -1.134 -23.143 1.00 42.28 88 ALA A CA 1
ATOM 716 C C . ALA A 1 88 ? 14.931 -0.887 -23.496 1.00 42.28 88 ALA A C 1
ATOM 718 O O . ALA A 1 88 ? 15.557 -1.702 -24.169 1.00 42.28 88 ALA A O 1
ATOM 719 N N . ILE A 1 89 ? 15.517 0.193 -22.961 1.00 39.84 89 ILE A N 1
ATOM 720 C CA . ILE A 1 89 ? 16.928 0.569 -23.147 1.00 39.84 89 ILE A CA 1
ATOM 721 C C . ILE A 1 89 ? 17.869 -0.358 -22.360 1.00 39.84 89 ILE A C 1
ATOM 723 O O . ILE A 1 89 ? 18.925 -0.746 -22.865 1.00 39.84 89 ILE A O 1
ATOM 727 N N . ASP A 1 90 ? 17.510 -0.733 -21.131 1.00 40.66 90 ASP A N 1
ATOM 728 C CA . ASP A 1 90 ? 18.312 -1.653 -20.315 1.00 40.66 90 ASP A CA 1
ATOM 729 C C . ASP A 1 90 ? 18.279 -3.073 -20.880 1.00 40.66 90 ASP A C 1
ATOM 731 O O . ASP A 1 90 ? 19.294 -3.766 -20.852 1.00 40.66 90 ASP A O 1
ATOM 735 N N . LEU A 1 91 ? 17.148 -3.488 -21.458 1.00 44.91 91 LEU A N 1
ATOM 736 C CA . LEU A 1 91 ? 17.033 -4.740 -22.203 1.00 44.91 91 LEU A CA 1
ATOM 737 C C . LEU A 1 91 ? 17.977 -4.770 -23.400 1.00 44.91 91 LEU A C 1
ATOM 739 O O . LEU A 1 91 ? 18.751 -5.714 -23.538 1.00 44.91 91 LEU A O 1
ATOM 743 N N . GLU A 1 92 ? 17.989 -3.722 -24.219 1.00 40.72 92 GLU A N 1
ATOM 744 C CA . GLU A 1 92 ? 18.887 -3.624 -25.374 1.00 40.72 92 GLU A CA 1
ATOM 745 C C . GLU A 1 92 ? 20.372 -3.673 -24.961 1.00 40.72 92 GLU A C 1
ATOM 747 O O . GLU A 1 92 ? 21.192 -4.337 -25.601 1.00 40.72 92 GLU A O 1
ATOM 752 N N . ARG A 1 93 ? 20.731 -3.035 -23.839 1.00 42.00 93 ARG A N 1
ATOM 753 C CA . ARG A 1 93 ? 22.119 -2.982 -23.342 1.00 42.00 93 ARG A CA 1
ATOM 754 C C . ARG A 1 93 ? 22.582 -4.262 -22.646 1.00 42.00 93 ARG A C 1
ATOM 756 O O . ARG A 1 93 ? 23.743 -4.651 -22.811 1.00 42.00 93 ARG A O 1
ATOM 763 N N . ASN A 1 94 ? 21.710 -4.904 -21.870 1.00 39.84 94 ASN A N 1
ATOM 764 C CA . ASN A 1 94 ? 22.072 -6.031 -21.005 1.00 39.84 94 ASN A CA 1
ATOM 765 C C . ASN A 1 94 ? 21.983 -7.393 -21.693 1.00 39.84 94 ASN A C 1
ATOM 767 O O . ASN A 1 94 ? 22.457 -8.383 -21.135 1.00 39.84 94 ASN A O 1
ATOM 771 N N . THR A 1 95 ? 21.389 -7.471 -22.884 1.00 44.91 95 THR A N 1
ATOM 772 C CA . THR A 1 95 ? 21.082 -8.775 -23.482 1.00 44.91 95 THR A CA 1
ATOM 773 C C . THR A 1 95 ? 22.027 -9.224 -24.574 1.00 44.91 95 THR A C 1
ATOM 775 O O . THR A 1 95 ? 22.020 -10.415 -24.828 1.00 44.91 95 THR A O 1
ATOM 778 N N . LYS A 1 96 ? 22.884 -8.363 -25.151 1.00 44.47 96 LYS A N 1
ATOM 779 C CA . LYS A 1 96 ? 24.041 -8.708 -26.024 1.00 44.47 96 LYS A CA 1
ATOM 780 C C . LYS A 1 96 ? 23.952 -10.074 -26.759 1.00 44.47 96 LYS A C 1
ATOM 782 O O . LYS A 1 96 ? 24.896 -10.858 -26.707 1.00 44.47 96 LYS A O 1
ATOM 787 N N . GLY A 1 97 ? 22.841 -10.357 -27.449 1.00 38.09 97 GLY A N 1
ATOM 788 C CA . GLY A 1 97 ? 22.640 -11.596 -28.221 1.00 38.09 97 GLY A CA 1
ATOM 789 C C . GLY A 1 97 ? 21.824 -12.729 -27.568 1.00 38.09 97 GLY A C 1
ATOM 790 O O . GLY A 1 97 ? 21.699 -13.784 -28.179 1.00 38.09 97 GLY A O 1
ATOM 791 N N . ALA A 1 98 ? 21.246 -12.545 -26.379 1.00 40.66 98 ALA A N 1
ATOM 792 C CA . ALA A 1 98 ? 20.271 -13.465 -25.790 1.00 40.66 98 ALA A CA 1
ATOM 793 C C . ALA A 1 98 ? 18.881 -13.285 -26.431 1.00 40.66 98 ALA A C 1
ATOM 795 O O . ALA A 1 98 ? 18.471 -12.167 -26.743 1.00 40.66 98 ALA A O 1
ATOM 796 N N . ALA A 1 99 ? 18.155 -14.387 -26.616 1.00 41.62 99 ALA A N 1
ATOM 797 C CA . ALA A 1 99 ? 16.795 -14.401 -27.134 1.00 41.62 99 ALA A CA 1
ATOM 798 C C . ALA A 1 99 ? 15.850 -14.080 -25.978 1.00 41.62 99 ALA A C 1
ATOM 800 O O . ALA A 1 99 ? 15.755 -14.826 -25.008 1.00 41.62 99 ALA A O 1
ATOM 801 N N . ILE A 1 100 ? 15.188 -12.936 -26.069 1.00 44.56 100 ILE A N 1
ATOM 802 C CA . ILE A 1 100 ? 14.249 -12.484 -25.052 1.00 44.56 100 ILE A CA 1
ATOM 803 C C . ILE A 1 100 ? 12.849 -12.700 -25.591 1.00 44.56 100 ILE A C 1
ATOM 805 O O . ILE A 1 100 ? 12.504 -12.158 -26.642 1.00 44.56 100 ILE A O 1
ATOM 809 N N . GLU A 1 101 ? 12.038 -13.431 -24.840 1.00 42.38 101 GLU A N 1
ATOM 810 C CA . GLU A 1 101 ? 10.591 -13.399 -25.005 1.00 42.38 101 GLU A CA 1
ATOM 811 C C . GLU A 1 101 ? 10.058 -12.393 -23.979 1.00 42.38 101 GLU A C 1
ATOM 813 O O . GLU A 1 101 ? 10.214 -12.551 -22.766 1.00 42.38 101 GLU A O 1
ATOM 818 N N . GLY A 1 102 ? 9.560 -11.260 -24.477 1.00 40.28 102 GLY A N 1
ATOM 819 C CA . GLY A 1 102 ? 9.147 -10.123 -23.660 1.00 40.28 102 GLY A CA 1
ATOM 820 C C . GLY A 1 102 ? 7.721 -9.698 -23.974 1.00 40.28 102 GLY A C 1
ATOM 821 O O . GLY A 1 102 ? 7.323 -9.637 -25.137 1.00 40.28 102 GLY A O 1
ATOM 822 N N . HIS A 1 103 ? 6.972 -9.365 -22.927 1.00 42.53 103 HIS A N 1
ATOM 823 C CA . HIS A 1 103 ? 5.614 -8.844 -23.015 1.00 42.53 103 HIS A CA 1
ATOM 824 C C . HIS A 1 103 ? 5.609 -7.388 -22.553 1.00 42.53 103 HIS A C 1
ATOM 826 O O . HIS A 1 103 ? 6.083 -7.052 -21.463 1.00 42.53 103 HIS A O 1
ATOM 832 N N . PHE A 1 104 ? 5.095 -6.501 -23.407 1.00 42.44 104 PHE A N 1
ATOM 833 C CA . PHE A 1 104 ? 5.029 -5.074 -23.115 1.00 42.44 104 PHE A CA 1
ATOM 834 C C . PHE A 1 104 ? 3.812 -4.791 -22.238 1.00 42.44 104 PHE A C 1
ATOM 836 O O . PHE A 1 104 ? 2.681 -4.758 -22.713 1.00 42.44 104 PHE A O 1
ATOM 843 N N . VAL A 1 105 ? 4.052 -4.551 -20.953 1.00 46.00 105 VAL A N 1
ATOM 844 C CA . VAL A 1 105 ? 3.057 -3.984 -20.043 1.00 46.00 105 VAL A CA 1
ATOM 845 C C . VAL A 1 105 ? 3.675 -2.742 -19.428 1.00 46.00 105 VAL A C 1
ATOM 847 O O . VAL A 1 105 ? 4.766 -2.809 -18.875 1.00 46.00 105 VAL A O 1
ATOM 850 N N . ALA A 1 106 ? 3.009 -1.592 -19.525 1.00 47.41 106 ALA A N 1
ATOM 851 C CA . ALA A 1 106 ? 3.522 -0.389 -18.881 1.00 47.41 106 ALA A CA 1
ATOM 852 C C . ALA A 1 106 ? 3.601 -0.604 -17.359 1.00 47.41 106 ALA A C 1
ATOM 854 O O . ALA A 1 106 ? 2.613 -1.012 -16.748 1.00 47.41 106 ALA A O 1
ATOM 855 N N . GLN A 1 107 ? 4.738 -0.266 -16.734 1.00 49.19 107 GLN A N 1
ATOM 856 C CA . GLN A 1 107 ? 4.953 -0.422 -15.282 1.00 49.19 107 GLN A CA 1
ATOM 857 C C . GLN A 1 107 ? 3.860 0.259 -14.441 1.00 49.19 107 GLN A C 1
ATOM 859 O O . GLN A 1 107 ? 3.569 -0.167 -13.331 1.00 49.19 107 GLN A O 1
ATOM 864 N N . LYS A 1 108 ? 3.206 1.289 -14.996 1.00 51.75 108 LYS A N 1
ATOM 865 C CA . LYS A 1 108 ? 2.065 1.987 -14.389 1.00 51.75 108 LYS A CA 1
ATOM 866 C C . LYS A 1 108 ? 0.884 1.060 -14.052 1.00 51.75 108 LYS A C 1
ATOM 868 O O . LYS A 1 108 ? 0.100 1.395 -13.173 1.00 51.75 108 LYS A O 1
ATOM 873 N N . TYR A 1 109 ? 0.749 -0.081 -14.729 1.00 56.72 109 TYR A N 1
ATOM 874 C CA . TYR A 1 109 ? -0.400 -0.988 -14.600 1.00 56.72 109 TYR A CA 1
ATOM 875 C C . TYR A 1 109 ? -0.087 -2.290 -13.862 1.00 56.72 109 TYR A C 1
ATOM 877 O O . TYR A 1 109 ? -0.989 -3.094 -13.620 1.00 56.72 109 TYR A O 1
ATOM 885 N N . TRP A 1 110 ? 1.178 -2.516 -13.504 1.00 68.94 110 TRP A N 1
ATOM 886 C CA . TRP A 1 110 ? 1.617 -3.805 -12.995 1.00 68.94 110 TRP A CA 1
ATOM 887 C C . TRP A 1 110 ? 2.503 -3.668 -11.765 1.00 68.94 110 TRP A C 1
ATOM 889 O O . TRP A 1 110 ? 3.477 -2.917 -11.745 1.00 68.94 110 TRP A O 1
ATOM 899 N N . ILE A 1 111 ? 2.154 -4.440 -10.739 1.00 77.06 111 ILE A N 1
ATOM 900 C CA . ILE A 1 111 ? 2.934 -4.571 -9.516 1.00 77.06 111 ILE A CA 1
ATOM 901 C C . ILE A 1 111 ? 3.619 -5.939 -9.567 1.00 77.06 111 ILE A C 1
ATOM 903 O O . ILE A 1 111 ? 2.935 -6.945 -9.761 1.00 77.06 111 ILE A O 1
ATOM 907 N N . PRO A 1 112 ? 4.943 -6.014 -9.371 1.00 77.88 112 PRO A N 1
ATOM 908 C CA . PRO A 1 112 ? 5.645 -7.290 -9.415 1.00 77.88 112 PRO A CA 1
ATOM 909 C C . PRO A 1 112 ? 5.139 -8.234 -8.325 1.00 77.88 112 PRO A C 1
ATOM 911 O O . PRO A 1 112 ? 5.050 -7.845 -7.158 1.00 77.88 112 PRO A O 1
ATOM 914 N N . GLU A 1 113 ? 4.868 -9.486 -8.698 1.00 81.69 113 GLU A N 1
ATOM 915 C C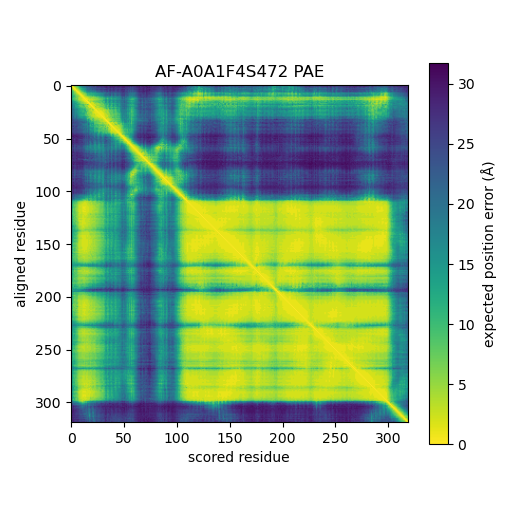A . GLU A 1 113 ? 4.262 -10.506 -7.831 1.00 81.69 113 GLU A CA 1
ATOM 916 C C . GLU A 1 113 ? 4.970 -10.621 -6.478 1.00 81.69 113 GLU A C 1
ATOM 918 O O . GLU A 1 113 ? 4.327 -10.603 -5.429 1.00 81.69 113 GLU A O 1
ATOM 923 N N . LYS A 1 114 ? 6.310 -10.623 -6.493 1.00 83.81 114 LYS A N 1
ATOM 924 C CA . LYS A 1 114 ? 7.135 -10.695 -5.281 1.00 83.81 114 LYS A CA 1
ATOM 925 C C . LYS A 1 114 ? 6.815 -9.592 -4.270 1.00 83.81 114 LYS A C 1
ATOM 927 O O . LYS A 1 114 ? 6.887 -9.836 -3.072 1.00 83.81 114 LYS A O 1
ATOM 932 N N . TYR A 1 115 ? 6.452 -8.390 -4.724 1.00 89.12 115 TYR A N 1
ATOM 933 C CA . TYR A 1 115 ? 6.099 -7.282 -3.834 1.00 89.12 115 TYR A CA 1
ATOM 934 C C . TYR A 1 115 ? 4.657 -7.379 -3.337 1.00 89.12 115 TYR A C 1
ATOM 936 O O . TYR A 1 115 ? 4.388 -6.953 -2.216 1.00 89.12 115 TYR A O 1
ATOM 944 N N . ILE A 1 116 ? 3.753 -7.980 -4.117 1.00 90.38 116 ILE A N 1
ATOM 945 C CA . ILE A 1 116 ? 2.397 -8.300 -3.654 1.00 90.38 116 ILE A CA 1
ATOM 946 C C . ILE A 1 116 ? 2.459 -9.364 -2.560 1.00 90.38 116 ILE A C 1
ATOM 948 O O . ILE A 1 116 ? 1.919 -9.151 -1.474 1.00 90.38 116 ILE A O 1
ATOM 952 N N . GLN A 1 117 ? 3.189 -10.456 -2.799 1.00 90.38 117 GLN A N 1
ATOM 953 C CA . GLN A 1 117 ? 3.410 -11.491 -1.791 1.00 90.38 117 GLN A CA 1
ATOM 954 C C . GLN A 1 117 ? 4.119 -10.926 -0.553 1.00 90.38 117 GLN A C 1
ATOM 956 O O . GLN A 1 117 ? 3.684 -11.177 0.564 1.00 90.38 117 GLN A O 1
ATOM 961 N N . MET A 1 118 ? 5.151 -10.092 -0.725 1.00 91.69 118 MET A N 1
ATOM 962 C CA . MET A 1 118 ? 5.828 -9.441 0.403 1.00 91.69 118 MET A CA 1
ATOM 963 C C . MET A 1 118 ? 4.881 -8.547 1.213 1.00 91.69 118 MET A C 1
ATOM 965 O O . MET A 1 118 ? 4.956 -8.535 2.438 1.00 91.69 118 MET A O 1
ATOM 969 N N . ALA A 1 119 ? 3.976 -7.809 0.565 1.00 94.56 119 ALA A N 1
ATOM 970 C CA . ALA A 1 119 ? 2.986 -7.002 1.272 1.00 94.56 119 ALA A CA 1
ATOM 971 C C . ALA A 1 119 ? 1.983 -7.870 2.055 1.00 94.56 119 ALA A C 1
ATOM 973 O O . ALA A 1 119 ? 1.589 -7.479 3.151 1.00 94.56 119 ALA A O 1
ATOM 974 N N . PHE A 1 120 ? 1.606 -9.050 1.549 1.00 94.00 120 PHE A N 1
ATOM 975 C CA . PHE A 1 120 ? 0.813 -10.023 2.309 1.00 94.00 120 PHE A CA 1
ATOM 976 C C . PHE A 1 120 ? 1.578 -10.584 3.510 1.00 94.00 120 PHE A C 1
ATOM 978 O O . PHE A 1 120 ? 1.070 -10.550 4.634 1.00 94.00 120 PHE A O 1
ATOM 985 N N . ASP A 1 121 ? 2.813 -11.036 3.292 1.00 91.00 121 ASP A N 1
ATOM 986 C CA . ASP A 1 121 ? 3.673 -11.573 4.347 1.00 91.00 121 ASP A CA 1
ATOM 987 C C . ASP A 1 121 ? 3.863 -10.547 5.469 1.00 91.00 121 ASP A C 1
ATOM 989 O O . ASP A 1 121 ? 3.789 -10.907 6.642 1.00 91.00 121 ASP A O 1
ATOM 993 N N . MET A 1 122 ? 4.075 -9.277 5.105 1.00 91.38 122 MET A N 1
ATOM 994 C CA . MET A 1 122 ? 4.358 -8.161 6.016 1.00 91.38 122 MET A CA 1
ATOM 995 C C . MET A 1 122 ? 3.107 -7.372 6.439 1.00 91.38 122 MET A C 1
ATOM 997 O O . MET A 1 122 ? 3.226 -6.281 7.007 1.00 91.38 122 MET A O 1
ATOM 1001 N N . MET A 1 123 ? 1.906 -7.881 6.150 1.00 91.62 123 MET A N 1
ATOM 1002 C CA . MET A 1 123 ? 0.657 -7.208 6.502 1.00 91.62 123 MET A CA 1
ATOM 1003 C C . MET A 1 123 ? 0.572 -6.991 8.025 1.00 91.62 123 MET A C 1
ATOM 1005 O O . MET A 1 123 ? 0.735 -7.950 8.784 1.00 91.62 123 MET A O 1
ATOM 1009 N N . PRO A 1 124 ? 0.285 -5.762 8.506 1.00 90.62 124 PRO A N 1
ATOM 1010 C CA . PRO A 1 124 ? 0.130 -5.508 9.933 1.00 90.62 124 PRO A CA 1
ATOM 1011 C C . PRO A 1 124 ? -0.905 -6.437 10.579 1.00 90.62 124 PRO A C 1
ATOM 1013 O O . PRO A 1 124 ? -2.017 -6.558 10.065 1.00 90.62 124 PRO A O 1
ATOM 1016 N N . GLN A 1 125 ? -0.578 -7.014 11.744 1.00 87.44 125 GLN A N 1
ATOM 1017 C CA . GLN A 1 125 ? -1.468 -7.924 12.486 1.00 87.44 125 GLN A CA 1
ATOM 1018 C C . GLN A 1 125 ? -2.868 -7.331 12.709 1.00 87.44 125 GLN A C 1
ATOM 1020 O O . GLN A 1 125 ? -3.868 -8.032 12.625 1.00 87.44 125 GLN A O 1
ATOM 1025 N N . GLU A 1 126 ? -2.943 -6.014 12.902 1.00 90.19 126 GLU A N 1
ATOM 1026 C CA . GLU A 1 126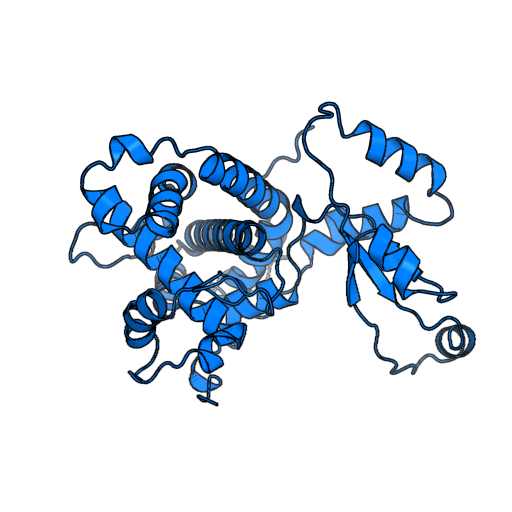 ? -4.200 -5.277 13.009 1.00 90.19 126 GLU A CA 1
ATOM 1027 C C . GLU A 1 126 ? -5.140 -5.500 11.805 1.00 90.19 126 GLU A C 1
ATOM 1029 O O . GLU A 1 126 ? -6.333 -5.702 11.999 1.00 90.19 126 GLU A O 1
ATOM 1034 N N . LEU A 1 127 ? -4.628 -5.524 10.567 1.00 93.50 127 LEU A N 1
ATOM 1035 C CA . LEU A 1 127 ? -5.445 -5.806 9.377 1.00 93.50 127 LEU A CA 1
ATOM 1036 C C . LEU A 1 127 ? -5.884 -7.272 9.317 1.00 93.50 127 LEU A C 1
ATOM 1038 O O . LEU A 1 127 ? -7.004 -7.563 8.902 1.00 93.50 127 LEU A O 1
ATOM 1042 N N . VAL A 1 128 ? -5.028 -8.191 9.768 1.00 92.00 128 VAL A N 1
ATOM 1043 C CA . VAL A 1 128 ? -5.365 -9.618 9.876 1.00 92.00 128 VAL A CA 1
ATOM 1044 C C . VAL A 1 128 ? -6.501 -9.824 10.881 1.00 92.00 128 VAL A C 1
ATOM 1046 O O . VAL A 1 128 ? -7.412 -10.615 10.637 1.00 92.00 128 VAL A O 1
ATOM 1049 N N . ASP A 1 129 ? -6.489 -9.095 11.994 1.00 91.00 129 ASP A N 1
ATOM 1050 C CA . ASP A 1 129 ? -7.540 -9.172 13.009 1.00 91.00 129 ASP A CA 1
ATOM 1051 C C . ASP A 1 129 ? -8.856 -8.546 12.522 1.00 91.00 129 ASP A C 1
ATOM 1053 O O . ASP A 1 129 ? -9.921 -9.129 12.735 1.00 91.00 129 ASP A O 1
ATOM 1057 N N . ILE A 1 130 ? -8.788 -7.440 11.771 1.00 93.69 130 ILE A N 1
ATOM 1058 C CA . ILE A 1 130 ? -9.940 -6.848 11.067 1.00 93.69 130 ILE A CA 1
ATOM 1059 C C . ILE A 1 130 ? -10.538 -7.849 10.066 1.00 93.69 130 ILE A C 1
ATOM 1061 O O . ILE A 1 130 ? -11.758 -7.978 9.994 1.00 93.69 130 ILE A O 1
ATOM 1065 N N . LEU A 1 131 ? -9.717 -8.606 9.330 1.00 93.44 131 LEU A N 1
ATOM 1066 C CA . LEU A 1 131 ? -10.196 -9.650 8.413 1.00 93.44 131 LEU A CA 1
ATOM 1067 C C . LEU A 1 131 ? -10.876 -10.817 9.136 1.00 93.44 131 LEU A C 1
ATOM 1069 O O . LEU A 1 131 ? -11.923 -11.290 8.688 1.00 93.44 131 LEU A O 1
ATOM 1073 N N . LYS A 1 132 ? -10.334 -11.255 10.280 1.00 91.31 132 LYS A N 1
ATOM 1074 C CA . LYS A 1 132 ? -10.986 -12.269 11.129 1.00 91.31 132 LYS A CA 1
ATOM 1075 C C . LYS A 1 132 ? -12.343 -11.779 11.629 1.00 91.31 132 LYS A C 1
ATOM 1077 O O . LYS A 1 132 ? -13.324 -12.516 11.545 1.00 91.31 132 LYS A O 1
ATOM 1082 N N . GLU A 1 133 ? -12.410 -10.540 12.116 1.00 93.25 133 GLU A N 1
ATOM 1083 C CA . GLU A 1 133 ? -13.666 -9.916 12.539 1.00 93.25 133 GLU A CA 1
ATOM 1084 C C . GLU A 1 133 ? -14.657 -9.826 11.365 1.00 93.25 133 GLU A C 1
ATOM 1086 O O . GLU A 1 133 ? -15.829 -10.172 11.515 1.00 93.25 133 GLU A O 1
ATOM 1091 N N . ALA A 1 134 ? -14.191 -9.423 10.180 1.00 92.50 134 ALA A N 1
ATOM 1092 C CA . ALA A 1 134 ? -15.011 -9.303 8.977 1.00 92.50 134 ALA A CA 1
ATOM 1093 C C . ALA A 1 134 ? -15.590 -10.650 8.524 1.00 92.50 134 ALA A C 1
ATOM 1095 O O . A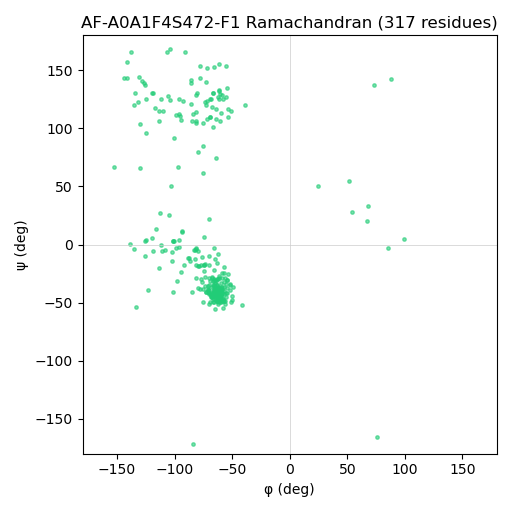LA A 1 134 ? -16.772 -10.730 8.189 1.00 92.50 134 ALA A O 1
ATOM 1096 N N . SER A 1 135 ? -14.783 -11.715 8.570 1.00 89.69 135 SER A N 1
ATOM 1097 C CA . SER A 1 135 ? -15.213 -13.087 8.274 1.00 89.69 135 SER A CA 1
ATOM 1098 C C . SER A 1 135 ? -16.331 -13.547 9.219 1.00 89.69 135 SER A C 1
ATOM 1100 O O . SER A 1 135 ? -17.319 -14.126 8.774 1.00 89.69 135 SER A O 1
ATOM 1102 N N . GLN A 1 136 ? -16.240 -13.207 10.508 1.00 89.94 136 GLN A N 1
ATOM 1103 C CA . GLN A 1 136 ? -17.260 -13.549 11.508 1.00 89.94 136 GLN A CA 1
ATOM 1104 C C . GLN A 1 136 ? -18.546 -12.720 11.381 1.00 89.94 136 GLN A C 1
ATOM 1106 O O . GLN A 1 136 ? -19.615 -13.184 11.776 1.00 89.94 136 GLN A O 1
ATOM 1111 N N . LYS A 1 137 ? -18.452 -11.492 10.859 1.00 89.88 137 LYS A N 1
ATOM 1112 C CA . LYS A 1 137 ? -19.570 -10.537 10.766 1.00 89.88 137 LYS A CA 1
ATOM 1113 C C . LYS A 1 137 ? -20.204 -10.435 9.376 1.00 89.88 137 LYS A C 1
ATOM 1115 O O . LYS A 1 137 ? -21.093 -9.610 9.191 1.00 89.88 137 LYS A O 1
ATOM 1120 N N . GLY A 1 138 ? -19.761 -11.238 8.406 1.00 87.12 138 GLY A N 1
ATOM 1121 C CA . GLY A 1 138 ? -20.276 -11.187 7.032 1.00 87.12 138 GLY A CA 1
ATOM 1122 C C . GLY A 1 138 ? -19.901 -9.900 6.288 1.00 87.12 138 GLY A C 1
ATOM 1123 O O . GLY A 1 138 ? -20.684 -9.413 5.484 1.00 87.12 138 GLY A O 1
ATOM 1124 N N . LYS A 1 139 ? -18.723 -9.339 6.587 1.00 88.75 139 LYS A N 1
ATOM 1125 C CA . LYS A 1 139 ? -18.172 -8.099 5.998 1.00 88.75 139 LYS A CA 1
ATOM 1126 C C . LYS A 1 139 ? -16.884 -8.330 5.206 1.00 88.75 139 LYS A C 1
ATOM 1128 O O . LYS A 1 139 ? -16.113 -7.408 4.944 1.00 88.75 139 LYS A O 1
ATOM 1133 N N . LEU A 1 140 ? -16.584 -9.598 4.914 1.00 90.50 140 LEU A N 1
ATOM 1134 C CA . LEU A 1 140 ? -15.308 -9.998 4.328 1.00 90.50 140 LEU A CA 1
ATOM 1135 C C . LEU A 1 140 ? -15.107 -9.386 2.939 1.00 90.50 140 LEU A C 1
ATOM 1137 O O . LEU A 1 140 ? -13.978 -9.049 2.605 1.00 90.50 140 LEU A O 1
ATOM 1141 N N . GLU A 1 141 ? -16.166 -9.219 2.148 1.00 90.88 141 GLU A N 1
ATOM 1142 C CA . GLU A 1 141 ? -16.080 -8.631 0.810 1.00 90.88 141 GLU A CA 1
ATOM 1143 C C . GLU A 1 141 ? -15.634 -7.167 0.868 1.00 90.88 141 GLU A C 1
ATOM 1145 O O . GLU A 1 141 ? -14.587 -6.830 0.308 1.00 90.88 141 GLU A O 1
ATOM 1150 N N . GLU A 1 142 ? -16.347 -6.325 1.620 1.00 93.06 142 GLU A N 1
ATOM 1151 C CA . GLU A 1 142 ? -16.055 -4.891 1.710 1.00 93.06 142 GLU A CA 1
ATOM 1152 C C . GLU A 1 142 ? -14.686 -4.626 2.355 1.00 93.06 142 GLU A C 1
ATOM 1154 O O . GLU A 1 142 ? -13.922 -3.764 1.908 1.00 93.06 142 GLU A O 1
ATOM 1159 N N . VAL A 1 143 ? -14.327 -5.406 3.383 1.00 95.31 143 VAL A N 1
ATOM 1160 C CA . VAL A 1 143 ? -13.006 -5.306 4.018 1.00 95.31 143 VAL A CA 1
ATOM 1161 C C . VAL A 1 143 ? -11.897 -5.768 3.070 1.00 95.31 143 VAL A C 1
ATOM 1163 O O . VAL A 1 143 ? -10.871 -5.093 2.987 1.00 95.31 143 VAL A O 1
ATOM 1166 N N . SER A 1 144 ? -12.086 -6.865 2.327 1.00 94.38 144 SER A N 1
ATOM 1167 C CA . SER A 1 144 ? -11.087 -7.340 1.352 1.00 94.38 144 SER A CA 1
ATOM 1168 C C . SER A 1 144 ? -10.837 -6.298 0.268 1.00 94.38 144 SER A C 1
ATOM 1170 O O . SER A 1 144 ? -9.687 -6.033 -0.084 1.00 94.38 144 SER A O 1
ATOM 1172 N N . GLU A 1 145 ? -11.900 -5.667 -0.227 1.00 94.62 145 GLU A N 1
ATOM 1173 C CA . GLU A 1 145 ? -11.799 -4.619 -1.235 1.00 94.62 145 GLU A CA 1
ATOM 1174 C C . GLU A 1 145 ? -11.039 -3.393 -0.702 1.00 94.62 145 GLU A C 1
ATOM 1176 O O . GLU A 1 145 ? -10.135 -2.883 -1.369 1.00 94.62 145 GLU A O 1
ATOM 1181 N N . ASN A 1 146 ? -11.320 -2.952 0.529 1.00 95.75 146 ASN A N 1
ATOM 1182 C CA . ASN A 1 146 ? -10.587 -1.838 1.137 1.00 95.75 146 ASN A CA 1
ATOM 1183 C C . ASN A 1 146 ? -9.131 -2.172 1.486 1.00 95.75 146 ASN A C 1
ATOM 1185 O O . ASN A 1 146 ? -8.277 -1.288 1.379 1.00 95.75 146 ASN A O 1
ATOM 1189 N N . ILE A 1 147 ? -8.806 -3.422 1.830 1.00 96.12 147 ILE A N 1
ATOM 1190 C CA . ILE A 1 147 ? -7.403 -3.852 1.954 1.00 96.12 147 ILE A CA 1
ATOM 1191 C C . ILE A 1 147 ? -6.724 -3.833 0.584 1.00 96.12 147 ILE A C 1
ATOM 1193 O O . ILE A 1 147 ? -5.606 -3.331 0.477 1.00 96.12 147 ILE A O 1
ATOM 1197 N N . ALA A 1 148 ? -7.399 -4.283 -0.477 1.00 95.50 148 ALA A N 1
ATOM 1198 C CA . ALA A 1 148 ? -6.853 -4.205 -1.827 1.00 95.50 148 ALA A CA 1
ATOM 1199 C C . ALA A 1 148 ? -6.608 -2.753 -2.269 1.00 95.50 148 ALA A C 1
ATOM 1201 O O . ALA A 1 148 ? -5.549 -2.458 -2.827 1.00 95.50 148 ALA A O 1
ATOM 1202 N N . ARG A 1 149 ? -7.514 -1.816 -1.945 1.00 96.12 149 ARG A N 1
ATOM 1203 C CA . ARG A 1 149 ? -7.284 -0.370 -2.139 1.00 96.12 149 ARG A CA 1
ATOM 1204 C C . ARG A 1 149 ? -6.060 0.111 -1.371 1.00 96.12 149 ARG A C 1
ATOM 1206 O O . ARG A 1 149 ? -5.202 0.771 -1.953 1.00 96.12 149 ARG A O 1
ATOM 1213 N N . LEU A 1 150 ? -5.957 -0.236 -0.089 1.00 97.50 150 LEU A N 1
ATOM 1214 C CA . LEU A 1 150 ? -4.828 0.150 0.755 1.00 97.50 150 LEU A CA 1
ATOM 1215 C C . LEU A 1 150 ? -3.497 -0.376 0.199 1.00 97.50 150 LEU A C 1
ATOM 1217 O O . LEU A 1 150 ? -2.534 0.383 0.143 1.00 97.50 150 LEU A O 1
ATOM 1221 N N . MET A 1 151 ? -3.448 -1.627 -0.265 1.00 96.88 151 MET A N 1
ATOM 1222 C CA . MET A 1 151 ? -2.266 -2.202 -0.916 1.00 96.88 151 MET A CA 1
ATOM 1223 C C . MET A 1 151 ? -1.942 -1.489 -2.235 1.00 96.88 151 MET A C 1
ATOM 1225 O O . MET A 1 151 ? -0.795 -1.133 -2.475 1.00 96.88 151 MET A O 1
ATOM 1229 N N . CYS A 1 152 ? -2.929 -1.182 -3.077 1.00 94.50 152 CYS A N 1
ATOM 1230 C CA . CYS A 1 152 ? -2.683 -0.422 -4.310 1.00 94.50 152 CYS A CA 1
ATOM 1231 C C . CYS A 1 152 ? -2.144 0.989 -4.019 1.00 94.50 152 CYS A C 1
ATOM 1233 O O . CYS A 1 152 ? -1.236 1.471 -4.701 1.00 94.50 152 CYS A O 1
ATOM 1235 N N . ILE A 1 153 ? -2.643 1.633 -2.960 1.00 95.88 153 ILE A N 1
ATOM 1236 C CA . ILE A 1 153 ? -2.098 2.899 -2.462 1.00 95.88 153 ILE A CA 1
ATOM 1237 C C . ILE A 1 153 ? -0.663 2.695 -1.983 1.00 95.88 153 ILE A C 1
ATOM 1239 O O . ILE A 1 153 ? 0.213 3.439 -2.412 1.00 95.88 153 ILE A O 1
ATOM 1243 N N . LEU A 1 154 ? -0.394 1.674 -1.173 1.00 96.88 154 LEU A N 1
ATOM 1244 C CA . LEU A 1 154 ? 0.943 1.315 -0.702 1.00 96.88 154 LEU A CA 1
ATOM 1245 C C . LEU A 1 154 ? 1.945 1.195 -1.866 1.00 96.88 154 LEU A C 1
ATOM 1247 O O . LEU A 1 154 ? 2.997 1.833 -1.845 1.00 96.88 154 LEU A O 1
ATOM 1251 N N . PHE A 1 155 ? 1.589 0.462 -2.922 1.00 94.19 155 PHE A N 1
ATOM 1252 C CA . PHE A 1 155 ? 2.431 0.298 -4.110 1.00 94.19 155 PHE A CA 1
ATOM 1253 C C . PHE A 1 155 ? 2.633 1.596 -4.894 1.00 94.19 155 PHE A C 1
ATOM 1255 O O . PHE A 1 155 ? 3.694 1.798 -5.484 1.00 94.19 155 PHE A O 1
ATOM 1262 N N . SER A 1 156 ? 1.662 2.513 -4.863 1.00 92.19 156 SER A N 1
ATOM 1263 C CA . SER A 1 156 ? 1.844 3.843 -5.450 1.00 92.19 156 SER A CA 1
ATOM 1264 C C . SER A 1 156 ? 2.925 4.660 -4.733 1.00 92.19 156 SER A C 1
ATOM 1266 O O . SER A 1 156 ? 3.645 5.405 -5.394 1.00 92.19 156 SER A O 1
ATOM 1268 N N . PHE A 1 157 ? 3.092 4.486 -3.414 1.00 94.25 157 PHE A N 1
ATOM 1269 C CA . PHE A 1 157 ? 4.210 5.085 -2.682 1.00 94.25 157 PHE A CA 1
ATOM 1270 C C . PHE A 1 157 ? 5.526 4.426 -3.084 1.00 94.25 157 PHE A C 1
ATOM 1272 O O . PHE A 1 157 ? 6.436 5.140 -3.477 1.00 94.25 157 PHE A O 1
ATOM 1279 N N . ILE A 1 158 ? 5.614 3.091 -3.088 1.00 92.44 158 ILE A N 1
ATOM 1280 C CA . ILE A 1 158 ? 6.853 2.392 -3.481 1.00 92.44 158 ILE A CA 1
ATOM 1281 C C . ILE A 1 158 ? 7.317 2.827 -4.872 1.00 92.44 158 ILE A C 1
ATOM 1283 O O . ILE A 1 158 ? 8.486 3.145 -5.076 1.00 92.44 158 ILE A O 1
ATOM 1287 N N . PHE A 1 159 ? 6.400 2.897 -5.835 1.00 87.25 159 PHE A N 1
ATOM 1288 C CA . PHE A 1 159 ? 6.750 3.352 -7.172 1.00 87.25 159 PHE A CA 1
ATOM 1289 C C . PHE A 1 159 ? 7.239 4.803 -7.183 1.00 87.25 159 PHE A C 1
ATOM 1291 O O . PHE A 1 159 ? 8.208 5.112 -7.870 1.00 87.25 159 PHE A O 1
ATOM 1298 N N . ASP A 1 160 ? 6.579 5.718 -6.474 1.00 84.81 160 ASP A N 1
ATOM 1299 C CA . ASP A 1 160 ? 7.005 7.120 -6.446 1.00 84.81 160 ASP A CA 1
ATOM 1300 C C . ASP A 1 160 ? 8.352 7.315 -5.742 1.00 84.81 160 ASP A C 1
ATOM 1302 O O . ASP A 1 160 ? 9.131 8.151 -6.191 1.00 84.81 160 ASP A O 1
ATOM 1306 N N . GLU A 1 161 ? 8.609 6.555 -4.678 1.00 87.44 161 GLU A N 1
ATOM 1307 C CA . GLU A 1 161 ? 9.789 6.712 -3.824 1.00 87.44 161 GLU A CA 1
ATOM 1308 C C . GLU A 1 161 ? 11.020 5.971 -4.366 1.00 87.44 161 GLU A C 1
ATOM 1310 O O . GLU A 1 161 ? 12.119 6.511 -4.316 1.00 87.44 161 GLU A O 1
ATOM 1315 N N . SER A 1 162 ? 10.854 4.757 -4.897 1.00 83.94 162 SER A N 1
ATOM 1316 C CA . SER A 1 162 ? 11.981 3.896 -5.293 1.00 83.94 162 SER A CA 1
ATOM 1317 C C . SER A 1 162 ? 11.826 3.222 -6.649 1.00 83.94 162 SER A C 1
ATOM 1319 O O . SER A 1 162 ? 12.713 2.492 -7.070 1.00 83.94 162 SER A O 1
ATOM 1321 N N . LYS A 1 163 ? 10.687 3.380 -7.336 1.00 81.19 163 LYS A N 1
ATOM 1322 C CA . LYS A 1 163 ? 10.383 2.613 -8.563 1.00 81.19 163 LYS A CA 1
ATOM 1323 C C . LYS A 1 163 ? 10.485 1.095 -8.356 1.00 81.19 163 LYS A C 1
ATOM 1325 O O . LYS A 1 163 ? 10.713 0.364 -9.317 1.00 81.19 163 LYS A O 1
ATOM 1330 N N . PHE A 1 164 ? 10.244 0.633 -7.123 1.00 82.56 164 PHE A N 1
ATOM 1331 C CA . PHE A 1 164 ? 10.439 -0.752 -6.682 1.00 82.56 164 PHE A CA 1
ATOM 1332 C C . PHE A 1 164 ? 11.903 -1.230 -6.648 1.00 82.56 164 PHE A C 1
ATOM 1334 O O . PHE A 1 164 ? 12.141 -2.442 -6.633 1.00 82.56 164 PHE A O 1
ATOM 1341 N N . ASP A 1 165 ? 12.870 -0.317 -6.608 1.00 79.62 165 ASP A N 1
ATOM 1342 C CA . ASP A 1 165 ? 14.274 -0.626 -6.350 1.00 79.62 165 ASP A CA 1
ATOM 1343 C C . ASP A 1 165 ? 14.524 -0.719 -4.827 1.00 79.62 165 ASP A C 1
ATOM 1345 O O . ASP A 1 165 ? 14.407 0.281 -4.111 1.00 79.62 165 ASP A O 1
ATOM 1349 N N . PRO A 1 166 ? 14.825 -1.912 -4.279 1.00 80.50 166 PRO A N 1
ATOM 1350 C CA . PRO A 1 166 ? 15.103 -2.060 -2.854 1.00 80.50 166 PRO A CA 1
ATOM 1351 C C . PRO A 1 166 ? 16.439 -1.432 -2.432 1.00 80.50 166 PRO A C 1
ATOM 1353 O O . PRO A 1 166 ? 16.622 -1.188 -1.240 1.00 80.50 166 PRO A O 1
ATOM 1356 N N . ASP A 1 167 ? 17.340 -1.155 -3.378 1.00 76.25 167 ASP A N 1
ATOM 1357 C CA . ASP A 1 167 ? 18.668 -0.592 -3.130 1.00 76.25 167 ASP A CA 1
ATOM 1358 C C . ASP A 1 167 ? 18.708 0.935 -3.311 1.00 76.25 167 ASP A C 1
ATOM 1360 O O . ASP A 1 167 ? 19.773 1.538 -3.162 1.00 76.25 167 ASP A O 1
ATOM 1364 N N . GLU A 1 168 ? 17.566 1.579 -3.587 1.00 78.06 168 GLU A N 1
ATOM 1365 C CA . GLU A 1 168 ? 17.466 3.034 -3.730 1.00 78.06 168 GLU A CA 1
ATOM 1366 C C . GLU A 1 168 ? 17.890 3.743 -2.431 1.00 78.06 168 GLU A C 1
ATOM 1368 O O . GLU A 1 168 ? 17.389 3.454 -1.332 1.00 78.06 168 GLU A O 1
ATOM 1373 N N . LYS A 1 169 ? 18.798 4.720 -2.551 1.00 80.88 169 LYS A N 1
ATOM 1374 C CA . LYS A 1 169 ? 19.334 5.484 -1.415 1.00 80.88 169 LYS A CA 1
ATOM 1375 C C . LYS A 1 169 ? 19.306 6.977 -1.694 1.00 80.88 169 LYS A C 1
ATOM 1377 O O . LYS A 1 169 ? 19.984 7.474 -2.591 1.00 80.88 169 LYS A O 1
ATOM 1382 N N . ASN A 1 170 ? 18.629 7.701 -0.816 1.00 80.12 170 ASN A N 1
ATOM 1383 C CA . ASN A 1 170 ? 18.726 9.146 -0.691 1.00 80.12 170 ASN A CA 1
ATOM 1384 C C . ASN A 1 170 ? 19.511 9.503 0.588 1.00 80.12 170 ASN A C 1
ATOM 1386 O O . ASN A 1 170 ? 19.721 8.664 1.462 1.00 80.12 170 ASN A O 1
ATOM 1390 N N . ILE A 1 171 ? 19.949 10.757 0.724 1.00 76.25 171 ILE A N 1
ATOM 1391 C CA . ILE A 1 171 ? 20.876 11.228 1.773 1.00 76.25 171 ILE A CA 1
ATOM 1392 C C . ILE A 1 171 ? 20.452 10.782 3.186 1.00 76.25 171 ILE A C 1
ATOM 1394 O O . ILE A 1 171 ? 21.311 10.457 4.002 1.00 76.25 171 ILE A O 1
ATOM 1398 N N . ASN A 1 172 ? 19.145 10.741 3.468 1.00 82.62 172 ASN A N 1
ATOM 1399 C CA . ASN A 1 172 ? 18.604 10.401 4.789 1.00 82.62 172 ASN A CA 1
ATOM 1400 C C . ASN A 1 172 ? 17.599 9.236 4.785 1.00 82.62 172 ASN A C 1
ATOM 1402 O O . ASN A 1 172 ? 17.029 8.938 5.834 1.00 82.62 172 ASN A O 1
ATOM 1406 N N . ALA A 1 173 ? 17.363 8.598 3.638 1.00 89.44 173 ALA A N 1
ATOM 1407 C CA . ALA A 1 173 ? 16.237 7.695 3.417 1.00 89.44 173 ALA A CA 1
ATOM 1408 C C . ALA A 1 173 ? 16.633 6.516 2.519 1.00 89.44 173 ALA A C 1
ATOM 1410 O O . ALA A 1 173 ? 17.445 6.686 1.612 1.00 89.44 173 ALA A O 1
ATOM 1411 N N . VAL A 1 174 ? 16.090 5.323 2.787 1.00 91.56 174 VAL A N 1
ATOM 1412 C CA . VAL A 1 174 ? 16.494 4.090 2.083 1.00 91.56 174 VAL A CA 1
ATOM 1413 C C . VAL A 1 174 ? 15.347 3.143 1.770 1.00 91.56 174 VAL A C 1
ATOM 1415 O O . VAL A 1 174 ? 14.319 3.124 2.462 1.00 91.56 174 VAL A O 1
ATOM 1418 N N . GLY A 1 175 ? 15.584 2.308 0.760 1.00 91.12 175 GLY A N 1
ATOM 1419 C CA . GLY A 1 175 ? 14.768 1.158 0.404 1.00 91.12 175 GLY A CA 1
ATOM 1420 C C . GLY A 1 175 ? 13.471 1.519 -0.308 1.00 91.12 175 GLY A C 1
ATOM 1421 O O . GLY A 1 175 ? 13.266 2.653 -0.744 1.00 91.12 175 GLY A O 1
ATOM 1422 N N . LEU A 1 176 ? 12.569 0.538 -0.382 1.00 91.81 176 LEU A N 1
ATOM 1423 C CA . LEU A 1 176 ? 11.326 0.608 -1.157 1.00 91.81 176 LEU A CA 1
ATOM 1424 C C . LEU A 1 176 ? 10.481 1.856 -0.861 1.00 91.81 176 LEU A C 1
ATOM 1426 O O . LEU A 1 176 ? 9.906 2.449 -1.772 1.00 91.81 176 LEU A O 1
ATOM 1430 N N . PHE A 1 177 ? 10.419 2.254 0.406 1.00 94.38 177 PHE A N 1
ATOM 1431 C CA . PHE A 1 177 ? 9.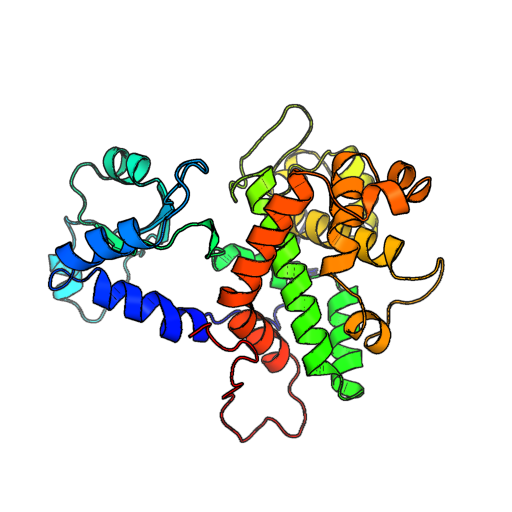650 3.398 0.881 1.00 94.38 177 PHE A CA 1
ATOM 1432 C C . PHE A 1 177 ? 10.487 4.663 1.078 1.00 94.38 177 PHE A C 1
ATOM 1434 O O . PHE A 1 177 ? 9.924 5.690 1.433 1.00 94.38 177 PHE A O 1
ATOM 1441 N N . GLN A 1 178 ? 11.808 4.640 0.885 1.00 93.56 178 GLN A N 1
ATOM 1442 C CA . GLN A 1 178 ? 12.658 5.782 1.247 1.00 93.56 178 GLN A CA 1
ATOM 1443 C C . GLN A 1 178 ? 12.405 6.229 2.704 1.00 93.56 178 GLN A C 1
ATOM 1445 O O . GLN A 1 178 ? 12.074 7.379 2.998 1.00 93.56 178 GLN A O 1
ATOM 1450 N N . LEU A 1 179 ? 12.532 5.291 3.649 1.00 92.75 179 LEU A N 1
ATOM 1451 C CA . LEU A 1 179 ? 12.275 5.563 5.065 1.00 92.75 179 LEU A CA 1
ATOM 1452 C C . LEU A 1 179 ? 13.477 6.225 5.732 1.00 92.75 179 LEU A C 1
ATOM 1454 O O . LEU A 1 179 ? 14.587 5.692 5.714 1.00 92.75 179 LEU A O 1
ATOM 1458 N N . GLU A 1 180 ? 13.232 7.338 6.420 1.00 92.19 180 GLU A N 1
ATOM 1459 C CA . GLU A 1 180 ? 14.204 7.909 7.348 1.00 92.19 180 GLU A CA 1
ATOM 1460 C C . GLU A 1 180 ? 14.307 7.070 8.629 1.00 92.19 180 GLU A C 1
ATOM 1462 O O . GLU A 1 180 ? 13.294 6.662 9.211 1.00 92.19 180 GLU A O 1
ATOM 1467 N N . LEU A 1 181 ? 15.528 6.886 9.145 1.00 87.94 181 LEU A N 1
ATOM 1468 C CA . LEU A 1 181 ? 15.772 6.066 10.340 1.00 87.94 181 LEU A CA 1
ATOM 1469 C C . LEU A 1 181 ? 14.980 6.539 11.569 1.00 87.94 181 LEU A C 1
ATOM 1471 O O . LEU A 1 181 ? 14.528 5.718 12.365 1.00 87.94 181 LEU A O 1
ATOM 1475 N N . ILE A 1 182 ? 14.800 7.852 11.736 1.00 88.06 182 ILE A N 1
ATOM 1476 C CA . ILE A 1 182 ? 14.048 8.420 12.866 1.00 88.06 182 ILE A CA 1
ATOM 1477 C C . ILE A 1 182 ? 12.565 8.037 12.764 1.00 88.06 182 ILE A C 1
ATOM 1479 O O . ILE A 1 182 ? 11.979 7.558 13.736 1.00 88.06 182 ILE A O 1
ATOM 1483 N N . THR A 1 183 ? 11.966 8.195 11.583 1.00 89.94 183 THR A N 1
ATOM 1484 C CA . THR A 1 183 ? 10.569 7.816 11.318 1.00 89.94 183 THR A CA 1
ATOM 1485 C C . THR A 1 183 ? 10.363 6.316 11.504 1.00 89.94 183 THR A C 1
ATOM 1487 O O . THR A 1 183 ? 9.404 5.890 12.157 1.00 89.94 183 THR A O 1
ATOM 1490 N N . ALA A 1 184 ? 11.303 5.511 11.011 1.00 88.50 184 ALA A N 1
ATOM 1491 C CA . ALA A 1 184 ? 11.262 4.069 11.167 1.00 88.50 184 ALA A CA 1
ATOM 1492 C C . ALA A 1 184 ? 11.363 3.631 12.637 1.00 88.50 184 ALA A C 1
ATOM 1494 O O . ALA A 1 184 ? 10.557 2.818 13.085 1.00 88.50 184 ALA A O 1
ATOM 1495 N N . LYS A 1 185 ? 12.265 4.231 13.428 1.00 88.38 185 LYS A N 1
ATOM 1496 C CA . LYS A 1 185 ? 12.395 3.961 14.873 1.00 88.38 185 LYS A CA 1
ATOM 1497 C C . LYS A 1 185 ? 11.143 4.300 15.679 1.00 88.38 185 LYS A C 1
ATOM 1499 O O . LYS A 1 185 ? 10.891 3.654 16.687 1.00 88.38 185 LYS A O 1
ATOM 1504 N N . ASN A 1 186 ? 10.349 5.274 15.240 1.00 86.25 186 ASN A N 1
ATOM 1505 C CA . ASN A 1 186 ? 9.079 5.611 15.892 1.00 86.25 186 ASN A CA 1
ATOM 1506 C C . ASN A 1 186 ? 7.939 4.644 15.531 1.00 86.25 186 ASN A C 1
ATOM 1508 O O . ASN A 1 186 ? 6.918 4.599 16.219 1.00 86.25 186 ASN A O 1
ATOM 1512 N N . THR A 1 187 ? 8.092 3.895 14.439 1.00 84.56 187 THR A N 1
ATOM 1513 C CA . THR A 1 187 ? 7.053 3.007 13.902 1.00 84.56 187 THR A CA 1
ATOM 1514 C C . THR A 1 187 ? 7.325 1.550 14.267 1.00 84.56 187 THR A C 1
ATOM 1516 O O . THR A 1 187 ? 6.412 0.839 14.672 1.00 84.56 187 THR A O 1
ATOM 1519 N N . TYR A 1 188 ? 8.584 1.120 14.197 1.00 81.50 188 TYR A N 1
ATOM 1520 C CA . TYR A 1 188 ? 9.014 -0.264 14.397 1.00 81.50 188 TYR A CA 1
ATOM 1521 C C . TYR A 1 188 ? 8.630 -0.882 15.757 1.00 81.50 188 TYR A C 1
ATOM 1523 O O . TYR A 1 188 ? 8.147 -2.013 15.749 1.00 81.50 188 TYR A O 1
ATOM 1531 N N . PRO A 1 189 ? 8.704 -0.168 16.904 1.00 79.31 189 PRO A N 1
ATOM 1532 C CA . PRO A 1 189 ? 8.262 -0.710 18.194 1.00 79.31 189 PRO A CA 1
ATOM 1533 C C . PRO A 1 189 ? 6.766 -1.040 18.261 1.00 79.31 189 PRO A C 1
ATOM 1535 O O . PRO A 1 189 ? 6.330 -1.746 19.161 1.00 79.31 189 PRO A O 1
ATOM 1538 N N . LYS A 1 190 ? 5.955 -0.525 17.325 1.00 77.25 190 LYS A N 1
ATOM 1539 C CA . LYS A 1 190 ? 4.528 -0.868 17.214 1.00 77.25 190 LYS A CA 1
ATOM 1540 C C . LYS A 1 190 ? 4.286 -2.184 16.466 1.00 77.25 190 LYS A C 1
ATOM 1542 O O . LYS A 1 190 ? 3.134 -2.570 16.296 1.00 77.25 190 LYS A O 1
ATOM 1547 N N . ILE A 1 191 ? 5.345 -2.794 15.936 1.00 74.88 191 ILE A N 1
ATOM 1548 C CA . ILE A 1 191 ? 5.296 -3.973 15.064 1.00 74.88 191 ILE A CA 1
ATOM 1549 C C . ILE A 1 191 ? 6.128 -5.112 15.654 1.00 74.88 191 ILE A C 1
ATOM 1551 O O . ILE A 1 191 ? 5.726 -6.267 15.584 1.00 74.88 191 ILE A O 1
ATOM 1555 N N . ALA A 1 192 ? 7.281 -4.790 16.238 1.00 69.62 192 ALA A N 1
ATOM 1556 C CA . ALA A 1 192 ? 8.191 -5.756 16.828 1.00 69.62 192 ALA A CA 1
ATOM 1557 C C . ALA A 1 192 ? 8.612 -5.313 18.233 1.00 69.62 192 ALA A C 1
ATOM 1559 O O . ALA A 1 192 ? 8.886 -4.136 18.459 1.00 69.62 192 ALA A O 1
ATOM 1560 N N . ASP A 1 193 ? 8.791 -6.273 19.144 1.00 63.09 193 ASP A N 1
ATOM 1561 C CA . ASP A 1 193 ? 9.219 -6.057 20.540 1.00 63.09 193 ASP A CA 1
ATOM 1562 C C . ASP A 1 193 ? 10.693 -5.603 20.686 1.00 63.09 193 ASP A C 1
ATOM 1564 O O . ASP A 1 193 ? 11.336 -5.791 21.722 1.00 63.09 193 ASP A O 1
ATOM 1568 N N . LYS A 1 194 ? 11.285 -5.027 19.633 1.00 64.88 194 LYS A N 1
ATOM 1569 C CA . LYS A 1 194 ? 12.689 -4.603 19.588 1.00 64.88 194 LYS A CA 1
ATOM 1570 C C . LYS A 1 194 ? 12.795 -3.100 19.356 1.00 64.88 194 LYS A C 1
ATOM 1572 O O . LYS A 1 194 ? 12.287 -2.575 18.375 1.00 64.88 194 LYS A O 1
ATOM 1577 N N . ASN A 1 195 ? 13.599 -2.434 20.185 1.00 65.62 195 ASN A N 1
ATOM 1578 C CA . ASN A 1 195 ? 13.866 -0.992 20.074 1.00 65.62 195 ASN A CA 1
ATOM 1579 C C . ASN A 1 195 ? 15.159 -0.641 19.309 1.00 65.62 195 ASN A C 1
ATOM 1581 O O . ASN A 1 195 ? 15.456 0.534 19.107 1.00 65.62 195 ASN A O 1
ATOM 1585 N N . ASN A 1 196 ? 15.930 -1.636 18.859 1.00 74.69 196 ASN A N 1
ATOM 1586 C CA . ASN A 1 196 ? 17.268 -1.431 18.288 1.00 74.69 196 ASN A CA 1
ATOM 1587 C C . ASN A 1 196 ? 17.289 -1.533 16.755 1.00 74.69 196 ASN A C 1
ATOM 1589 O O . ASN A 1 196 ? 18.104 -2.264 16.201 1.00 74.69 196 ASN A O 1
ATOM 1593 N N . LEU A 1 197 ? 16.397 -0.814 16.070 1.00 84.06 197 LEU A N 1
ATOM 1594 C CA . LEU A 1 197 ? 16.420 -0.729 14.607 1.00 84.06 197 LEU A CA 1
ATOM 1595 C C . LEU A 1 197 ? 17.640 0.080 14.133 1.00 84.06 197 LEU A C 1
ATOM 1597 O O . LEU A 1 197 ? 17.838 1.228 14.558 1.00 84.06 197 LEU A O 1
ATOM 1601 N N . THR A 1 198 ? 18.449 -0.504 13.252 1.00 85.75 198 THR A N 1
ATOM 1602 C CA . THR A 1 198 ? 19.608 0.150 12.629 1.00 85.75 198 THR A CA 1
ATOM 1603 C C . THR A 1 198 ? 19.317 0.556 11.184 1.00 85.75 198 THR A C 1
ATOM 1605 O O . THR A 1 198 ? 18.314 0.159 10.600 1.00 85.75 198 THR A O 1
ATOM 1608 N N . PHE A 1 199 ? 20.202 1.361 10.593 1.00 84.31 199 PHE A N 1
ATOM 1609 C CA . PHE A 1 199 ? 20.085 1.742 9.184 1.00 84.31 199 PHE A CA 1
ATOM 1610 C C . PHE A 1 199 ? 20.256 0.538 8.245 1.00 84.31 199 PHE A C 1
ATOM 1612 O O . PHE A 1 199 ? 19.515 0.415 7.283 1.00 84.31 199 PHE A O 1
ATOM 1619 N N . ALA A 1 200 ? 21.162 -0.390 8.574 1.00 85.75 200 ALA A N 1
ATOM 1620 C CA . ALA A 1 200 ? 21.365 -1.618 7.805 1.00 85.75 200 ALA A CA 1
ATOM 1621 C C . ALA A 1 200 ? 20.128 -2.532 7.821 1.00 85.75 200 ALA A C 1
ATOM 1623 O O . ALA A 1 200 ? 19.854 -3.219 6.843 1.00 85.75 200 ALA A O 1
ATOM 1624 N N . ASP A 1 201 ? 19.341 -2.520 8.903 1.00 87.81 201 ASP A N 1
ATOM 1625 C CA . ASP A 1 201 ? 18.076 -3.263 8.936 1.00 87.81 201 ASP A CA 1
ATOM 1626 C C . ASP A 1 201 ? 17.052 -2.683 7.943 1.00 87.81 201 ASP A C 1
ATOM 1628 O O . ASP A 1 201 ? 16.254 -3.430 7.388 1.00 87.81 201 ASP A O 1
ATOM 1632 N N . LEU A 1 202 ? 17.081 -1.371 7.678 1.00 88.50 202 LEU A N 1
ATOM 1633 C CA . LEU A 1 202 ? 16.168 -0.713 6.733 1.00 88.50 202 LEU A CA 1
ATOM 1634 C C . LEU A 1 202 ? 16.487 -0.976 5.261 1.00 88.50 202 LEU A C 1
ATOM 1636 O O . LEU A 1 202 ? 15.613 -0.757 4.421 1.00 88.50 202 LEU A O 1
ATOM 1640 N N . GLU A 1 203 ? 17.699 -1.443 4.960 1.00 88.75 203 GLU A N 1
ATOM 1641 C CA . GLU A 1 203 ? 18.089 -1.907 3.623 1.00 88.75 203 GLU A CA 1
ATOM 1642 C C . GLU A 1 203 ? 17.469 -3.276 3.301 1.00 88.75 203 GLU A C 1
ATOM 1644 O O . GLU A 1 203 ? 17.369 -3.654 2.139 1.00 88.75 203 GLU A O 1
ATOM 1649 N N . ASN A 1 204 ? 16.993 -4.020 4.309 1.00 90.81 204 ASN A N 1
ATOM 1650 C CA . ASN A 1 204 ? 16.220 -5.228 4.057 1.00 90.81 204 ASN A CA 1
ATOM 1651 C C . ASN A 1 204 ? 14.817 -4.844 3.536 1.00 90.81 204 ASN A C 1
ATOM 1653 O O . ASN A 1 204 ? 14.054 -4.201 4.268 1.00 90.81 204 ASN A O 1
ATOM 1657 N N . PRO A 1 205 ? 14.430 -5.268 2.318 1.00 90.81 205 PRO A N 1
ATOM 1658 C CA . PRO A 1 205 ? 13.158 -4.876 1.719 1.00 90.81 205 PRO A CA 1
ATOM 1659 C C . PRO A 1 205 ? 11.936 -5.369 2.500 1.00 90.81 205 PRO A C 1
ATOM 1661 O O . PRO A 1 205 ? 10.928 -4.669 2.516 1.00 90.81 205 PRO A O 1
ATOM 1664 N N . GLU A 1 206 ? 12.011 -6.509 3.198 1.00 91.50 206 GLU A N 1
ATOM 1665 C CA . GLU A 1 206 ? 10.908 -7.000 4.038 1.00 91.50 206 GLU A CA 1
ATOM 1666 C C . GLU A 1 206 ? 10.689 -6.082 5.252 1.00 91.50 206 GLU A C 1
ATOM 1668 O O . GLU A 1 206 ? 9.561 -5.682 5.535 1.00 91.50 206 GLU A O 1
ATOM 1673 N N . ILE A 1 207 ? 11.768 -5.670 5.931 1.00 90.50 207 ILE A N 1
ATOM 1674 C CA . ILE A 1 207 ? 11.692 -4.727 7.062 1.00 90.50 207 ILE A CA 1
ATOM 1675 C C . ILE A 1 207 ? 11.182 -3.367 6.579 1.00 90.50 207 ILE A C 1
ATOM 1677 O O . ILE A 1 207 ? 10.322 -2.759 7.222 1.00 90.50 207 ILE A O 1
ATOM 1681 N N . ASN A 1 208 ? 11.686 -2.900 5.435 1.00 94.00 208 ASN A N 1
ATOM 1682 C CA . ASN A 1 208 ? 11.268 -1.643 4.826 1.00 94.00 208 ASN A CA 1
ATOM 1683 C C . ASN A 1 208 ? 9.772 -1.668 4.461 1.00 94.00 208 ASN A C 1
ATOM 1685 O O . ASN A 1 208 ? 9.037 -0.750 4.826 1.00 94.00 208 ASN A O 1
ATOM 1689 N N . MET A 1 209 ? 9.308 -2.756 3.832 1.00 94.75 209 MET A N 1
ATOM 1690 C CA . MET A 1 209 ? 7.900 -2.991 3.504 1.00 94.75 209 MET A CA 1
ATOM 1691 C C . MET A 1 209 ? 7.024 -3.009 4.751 1.00 94.75 209 MET A C 1
ATOM 1693 O O . MET A 1 209 ? 6.022 -2.302 4.809 1.00 94.75 209 MET A O 1
ATOM 1697 N N . MET A 1 210 ? 7.413 -3.777 5.765 1.00 92.81 210 MET A N 1
ATOM 1698 C CA . MET A 1 210 ? 6.668 -3.906 7.015 1.00 92.81 210 MET A CA 1
ATOM 1699 C C . MET A 1 210 ? 6.471 -2.551 7.710 1.00 92.81 210 MET A C 1
ATOM 1701 O O . MET A 1 210 ? 5.357 -2.202 8.113 1.00 92.81 210 MET A O 1
ATOM 1705 N N . ILE A 1 211 ? 7.539 -1.755 7.820 1.00 93.62 211 ILE A N 1
ATOM 1706 C CA . ILE A 1 211 ? 7.476 -0.426 8.439 1.00 93.62 211 ILE A CA 1
ATOM 1707 C C . ILE A 1 211 ? 6.663 0.539 7.571 1.00 93.62 211 ILE A C 1
ATOM 1709 O O . ILE A 1 211 ? 5.809 1.249 8.106 1.00 93.62 211 ILE A O 1
ATOM 1713 N N . GLY A 1 212 ? 6.890 0.556 6.255 1.00 96.00 212 GLY A N 1
ATOM 1714 C CA . GLY A 1 212 ? 6.152 1.403 5.315 1.00 96.00 212 GLY A CA 1
ATOM 1715 C C . GLY A 1 212 ? 4.652 1.110 5.325 1.00 96.00 212 GLY A C 1
ATOM 1716 O O . GLY A 1 212 ? 3.840 2.031 5.441 1.00 96.00 212 GLY A O 1
ATOM 1717 N N . PHE A 1 213 ? 4.271 -0.168 5.317 1.00 96.06 213 PHE A N 1
ATOM 1718 C CA . PHE A 1 213 ? 2.874 -0.594 5.381 1.00 96.06 213 PHE A CA 1
ATOM 1719 C C . PHE A 1 213 ? 2.221 -0.148 6.689 1.00 96.06 213 PHE A C 1
ATOM 1721 O O . PHE A 1 213 ? 1.171 0.507 6.670 1.00 96.06 213 PHE A O 1
ATOM 1728 N N . LYS A 1 214 ? 2.869 -0.389 7.834 1.00 94.44 214 LYS A N 1
ATOM 1729 C CA . LYS A 1 214 ? 2.340 0.094 9.114 1.00 94.44 214 LYS A CA 1
ATOM 1730 C C . LYS A 1 214 ? 2.231 1.618 9.158 1.00 94.44 214 LYS A C 1
ATOM 1732 O O . LYS A 1 214 ? 1.241 2.129 9.676 1.00 94.44 214 LYS A O 1
ATOM 1737 N N . LEU A 1 215 ? 3.203 2.344 8.608 1.00 95.38 215 LEU A N 1
ATOM 1738 C CA . LEU A 1 215 ? 3.200 3.806 8.589 1.00 95.38 215 LEU A CA 1
ATOM 1739 C C . LEU A 1 215 ? 2.006 4.362 7.801 1.00 95.38 215 LEU A C 1
ATOM 1741 O O . LEU A 1 215 ? 1.288 5.230 8.300 1.00 95.38 215 LEU A O 1
ATOM 1745 N N . ILE A 1 216 ? 1.766 3.835 6.597 1.00 96.25 216 ILE A N 1
ATOM 1746 C CA . ILE A 1 216 ? 0.629 4.236 5.760 1.00 96.25 216 ILE A CA 1
ATOM 1747 C C . ILE A 1 216 ? -0.699 3.895 6.447 1.00 96.25 216 ILE A C 1
ATOM 1749 O O . ILE A 1 216 ? -1.584 4.751 6.510 1.00 96.25 216 ILE A O 1
ATOM 1753 N N . LEU A 1 217 ? -0.825 2.699 7.034 1.00 95.19 217 LEU A N 1
ATOM 1754 C CA . LEU A 1 217 ? -2.007 2.315 7.813 1.00 95.19 217 LEU A CA 1
ATOM 1755 C C . LEU A 1 217 ? -2.249 3.262 9.000 1.00 95.19 217 LEU A C 1
ATOM 1757 O O . LEU A 1 217 ? -3.373 3.721 9.205 1.00 95.19 217 LEU A O 1
ATOM 1761 N N . ASP A 1 218 ? -1.205 3.593 9.762 1.00 93.31 218 ASP A N 1
ATOM 1762 C CA . ASP A 1 218 ? -1.292 4.514 10.900 1.00 93.31 218 ASP A CA 1
ATOM 1763 C C . ASP A 1 218 ? -1.750 5.916 10.462 1.00 93.31 218 ASP A C 1
ATOM 1765 O O . ASP A 1 218 ? -2.516 6.565 11.179 1.00 93.31 218 ASP A O 1
ATOM 1769 N N . TYR A 1 219 ? -1.330 6.389 9.284 1.00 94.81 219 TYR A N 1
ATOM 1770 C CA . TYR A 1 219 ? -1.819 7.652 8.728 1.00 94.81 219 TYR A CA 1
ATOM 1771 C C . TYR A 1 219 ? -3.288 7.576 8.321 1.00 94.81 219 TYR A C 1
ATOM 1773 O O . TYR A 1 219 ? -4.043 8.486 8.660 1.00 94.81 219 TYR A O 1
ATOM 1781 N N . PHE A 1 220 ? -3.722 6.498 7.665 1.00 93.88 220 PHE A N 1
ATOM 1782 C CA . PHE A 1 220 ? -5.143 6.310 7.360 1.00 93.88 220 PHE A CA 1
ATOM 1783 C C . PHE A 1 220 ? -5.993 6.317 8.625 1.00 93.88 220 PHE A C 1
ATOM 1785 O O . PHE A 1 220 ? -6.962 7.074 8.699 1.00 93.88 220 PHE A O 1
ATOM 1792 N N . LYS A 1 221 ? -5.586 5.556 9.645 1.00 92.19 221 LYS A N 1
ATOM 1793 C CA . LYS A 1 221 ? -6.258 5.538 10.947 1.00 92.19 221 LYS A CA 1
ATOM 1794 C C . LYS A 1 221 ? -6.344 6.928 11.554 1.00 92.19 221 LYS A C 1
ATOM 1796 O O . LYS A 1 221 ? -7.431 7.374 11.890 1.00 92.19 221 LYS A O 1
ATOM 1801 N N . ARG A 1 222 ? -5.220 7.645 11.628 1.00 91.44 222 ARG A N 1
ATOM 1802 C CA . ARG A 1 222 ? -5.154 8.983 12.234 1.00 91.44 222 ARG A CA 1
ATOM 1803 C C . ARG A 1 222 ? -6.148 9.979 11.634 1.00 91.44 222 ARG A C 1
ATOM 1805 O O . ARG A 1 222 ? -6.558 10.902 12.328 1.00 91.44 222 ARG A O 1
ATOM 1812 N N . PHE A 1 223 ? -6.483 9.838 10.354 1.00 92.06 223 PHE A N 1
ATOM 1813 C CA . PHE A 1 223 ? -7.356 10.780 9.655 1.00 92.06 223 PHE A CA 1
ATOM 1814 C C . PHE A 1 223 ? -8.795 10.290 9.462 1.00 92.06 223 PHE A C 1
ATOM 1816 O O . PHE A 1 223 ? -9.618 11.071 8.992 1.00 92.06 223 PHE A O 1
ATOM 1823 N N . ASN A 1 224 ? -9.099 9.037 9.813 1.00 90.56 224 ASN A N 1
ATOM 1824 C CA . ASN A 1 224 ? -10.427 8.436 9.622 1.00 90.56 224 ASN A CA 1
ATOM 1825 C C . ASN A 1 224 ? -11.033 7.839 10.895 1.00 90.56 224 ASN A C 1
ATOM 1827 O O . ASN A 1 224 ? -12.195 7.446 10.882 1.00 90.56 224 ASN A O 1
ATOM 1831 N N . VAL A 1 225 ? -10.258 7.731 11.970 1.00 86.94 225 VAL A N 1
ATOM 1832 C CA . VAL A 1 225 ? -10.662 7.103 13.229 1.00 86.94 225 VAL A CA 1
ATOM 1833 C C . VAL A 1 225 ? -10.429 8.096 14.356 1.00 86.94 225 VAL A C 1
ATOM 1835 O O . VAL A 1 225 ? -9.403 8.784 14.374 1.00 86.94 225 VAL A O 1
ATOM 1838 N N . GLU A 1 226 ? -11.381 8.185 15.282 1.00 84.06 226 GLU A N 1
ATOM 1839 C CA . GLU A 1 226 ? -11.265 9.083 16.428 1.00 84.06 226 GLU A CA 1
ATOM 1840 C C . GLU A 1 226 ? -10.119 8.657 17.360 1.00 84.06 226 GLU A C 1
ATOM 1842 O O . GLU A 1 226 ? -9.724 7.489 17.435 1.00 84.06 226 GLU A O 1
ATOM 1847 N N . GLU A 1 227 ? -9.541 9.620 18.077 1.00 79.75 227 GLU A N 1
ATOM 1848 C CA . GLU A 1 227 ? -8.435 9.338 18.990 1.00 79.75 227 GLU A CA 1
ATOM 1849 C C . GLU A 1 227 ? -8.883 8.389 20.115 1.00 79.75 227 GLU A C 1
ATOM 1851 O O . GLU A 1 227 ? -9.865 8.637 20.808 1.00 79.75 227 GLU A O 1
ATOM 1856 N N . GLY A 1 228 ? -8.146 7.288 20.300 1.00 76.00 228 GLY A N 1
ATOM 1857 C CA . GLY A 1 228 ? -8.455 6.254 21.296 1.00 76.00 228 GLY A CA 1
ATOM 1858 C C . GLY A 1 228 ? -9.458 5.195 20.828 1.00 76.00 228 GLY A C 1
ATOM 1859 O O . GLY A 1 228 ? -9.704 4.229 21.550 1.00 76.00 228 GLY A O 1
ATOM 1860 N N . GLU A 1 229 ? -10.004 5.332 19.622 1.00 83.06 229 GLU A N 1
ATOM 1861 C CA . GLU A 1 229 ? -10.963 4.386 19.076 1.00 83.06 229 GLU A CA 1
ATOM 1862 C C . GLU A 1 229 ? -10.281 3.190 18.385 1.00 83.06 229 GLU A C 1
ATOM 1864 O O . GLU A 1 229 ? -9.255 3.314 17.710 1.00 83.06 229 GLU A O 1
ATOM 1869 N N . ILE A 1 230 ? -10.865 1.999 18.556 1.00 84.50 230 ILE A N 1
ATOM 1870 C CA . ILE A 1 230 ? -10.416 0.774 17.885 1.00 84.50 230 ILE A CA 1
ATOM 1871 C C . ILE A 1 230 ? -10.972 0.759 16.456 1.00 84.50 230 ILE A C 1
ATOM 1873 O O . ILE A 1 230 ? -12.173 0.950 16.232 1.00 84.50 230 ILE A O 1
ATOM 1877 N N . LEU A 1 231 ? -10.095 0.501 15.485 1.00 90.06 231 LEU A N 1
ATOM 1878 C CA . LEU A 1 231 ? -10.467 0.299 14.090 1.00 90.06 231 LEU A CA 1
ATOM 1879 C C . LEU A 1 231 ? -11.083 -1.101 13.929 1.00 90.06 231 LEU A C 1
ATOM 1881 O O . LEU A 1 231 ? -10.372 -2.099 13.957 1.00 90.06 231 LEU A O 1
ATOM 1885 N N . THR A 1 232 ? -12.406 -1.165 13.791 1.00 93.50 232 THR A N 1
ATOM 1886 C CA . THR A 1 232 ? -13.160 -2.415 13.588 1.00 93.50 232 THR A CA 1
ATOM 1887 C C . THR A 1 232 ? -13.333 -2.740 12.105 1.00 93.50 232 THR A C 1
ATOM 1889 O O . THR A 1 232 ? -13.185 -1.855 11.257 1.00 93.50 232 THR A O 1
ATOM 1892 N N . ALA A 1 233 ? -13.741 -3.974 11.788 1.00 93.88 233 ALA A N 1
ATOM 1893 C CA . ALA A 1 233 ? -14.144 -4.387 10.436 1.00 93.88 233 ALA A CA 1
ATOM 1894 C C . ALA A 1 233 ? -15.174 -3.444 9.798 1.00 93.88 233 ALA A C 1
ATOM 1896 O O . ALA A 1 233 ? -14.979 -2.993 8.673 1.00 93.88 233 ALA A O 1
ATOM 1897 N N . GLU A 1 234 ? -16.228 -3.086 10.537 1.00 93.50 234 GLU A N 1
ATOM 1898 C CA . GLU A 1 234 ? -17.271 -2.181 10.038 1.00 93.50 234 GLU A CA 1
ATOM 1899 C C . GLU A 1 234 ? -16.702 -0.800 9.708 1.00 93.50 234 GLU A C 1
ATOM 1901 O O . GLU A 1 234 ? -16.979 -0.246 8.648 1.00 93.50 234 GLU A O 1
ATOM 1906 N N . LYS A 1 235 ? -15.866 -0.234 10.585 1.00 92.88 235 LYS A N 1
ATOM 1907 C CA . LYS A 1 235 ? -15.259 1.068 10.298 1.00 92.88 235 LYS A CA 1
ATOM 1908 C C . LYS A 1 235 ? -14.335 0.990 9.102 1.00 92.88 235 LYS A C 1
ATOM 1910 O O . LYS A 1 235 ? -14.429 1.830 8.217 1.00 92.88 235 LYS A O 1
ATOM 1915 N N . PHE A 1 236 ? -13.473 -0.022 9.068 1.00 94.88 236 PHE A N 1
ATOM 1916 C CA . PHE A 1 236 ? -12.506 -0.189 7.996 1.00 94.88 236 PHE A CA 1
ATOM 1917 C C . PHE A 1 236 ? -13.180 -0.365 6.632 1.00 94.88 236 PHE A C 1
ATOM 1919 O O . PHE A 1 236 ? -12.733 0.245 5.663 1.00 94.88 236 PHE A O 1
ATOM 1926 N N . ALA A 1 237 ? -14.282 -1.118 6.559 1.00 93.44 237 ALA A N 1
ATOM 1927 C CA . ALA A 1 237 ? -15.095 -1.273 5.351 1.00 93.44 237 ALA A CA 1
ATOM 1928 C C . ALA A 1 237 ? -15.656 0.062 4.821 1.00 93.44 237 ALA A C 1
ATOM 1930 O O . ALA A 1 237 ? -15.834 0.222 3.618 1.00 93.44 237 ALA A O 1
ATOM 1931 N N . ASN A 1 238 ? -15.887 1.040 5.701 1.00 91.50 238 ASN A N 1
ATOM 1932 C CA . ASN A 1 238 ? -16.498 2.325 5.356 1.00 91.50 238 ASN A CA 1
ATOM 1933 C C . ASN A 1 238 ? -15.489 3.484 5.199 1.00 91.50 238 ASN A C 1
ATOM 1935 O O . ASN A 1 238 ? -15.899 4.622 4.964 1.00 91.50 238 ASN A O 1
ATOM 1939 N N . ILE A 1 239 ? -14.178 3.239 5.320 1.00 91.94 239 ILE A N 1
ATOM 1940 C CA . ILE A 1 239 ? -13.165 4.282 5.094 1.00 91.94 239 ILE A CA 1
ATOM 1941 C C . ILE A 1 239 ? -13.130 4.667 3.609 1.00 91.94 239 ILE A C 1
ATOM 1943 O O . ILE A 1 239 ? -12.856 3.832 2.746 1.00 91.94 239 ILE A O 1
ATOM 1947 N N . ASP A 1 240 ? -13.293 5.961 3.312 1.00 91.12 240 ASP A N 1
ATOM 1948 C CA . ASP A 1 240 ? -12.986 6.515 1.989 1.00 91.12 240 ASP A CA 1
ATOM 1949 C C . ASP A 1 240 ? -11.462 6.646 1.815 1.00 91.12 240 ASP A C 1
ATOM 1951 O O . ASP A 1 240 ? -10.844 7.692 2.070 1.00 91.12 240 ASP A O 1
ATOM 1955 N N . MET A 1 241 ? -10.845 5.537 1.391 1.00 92.94 241 MET A N 1
ATOM 1956 C CA . MET A 1 241 ? -9.401 5.438 1.157 1.00 92.94 241 MET A CA 1
ATOM 1957 C C . MET A 1 241 ? -8.932 6.464 0.120 1.00 92.94 241 MET A C 1
ATOM 1959 O O . MET A 1 241 ? -7.875 7.083 0.273 1.00 92.94 241 MET A O 1
ATOM 1963 N N . TRP A 1 242 ? -9.738 6.699 -0.918 1.00 90.88 242 TRP A N 1
ATOM 1964 C CA . TRP A 1 242 ? -9.401 7.669 -1.949 1.00 90.88 242 TRP A CA 1
ATOM 1965 C C . TRP A 1 242 ? -9.482 9.083 -1.399 1.00 90.88 242 TRP A C 1
ATOM 1967 O O . TRP A 1 242 ? -8.499 9.819 -1.519 1.00 90.88 242 TRP A O 1
ATOM 1977 N N . GLY A 1 243 ? -10.586 9.462 -0.756 1.00 88.62 243 GLY A N 1
ATOM 1978 C CA . GLY A 1 243 ? -10.777 10.786 -0.156 1.00 88.62 243 GLY A CA 1
ATOM 1979 C C . GLY A 1 243 ? -9.705 11.154 0.869 1.00 88.62 243 GLY A C 1
ATOM 1980 O O . GLY A 1 243 ? -9.287 12.312 0.942 1.00 88.62 243 GLY A O 1
ATOM 1981 N N . SER A 1 244 ? -9.174 10.164 1.586 1.00 92.00 244 SER A N 1
ATOM 1982 C CA . SER A 1 244 ? -8.123 10.353 2.596 1.00 92.00 244 SER A CA 1
ATOM 1983 C C . SER A 1 244 ? -6.701 10.441 2.042 1.00 92.00 244 SER A C 1
ATOM 1985 O O . SER A 1 244 ? -5.775 10.859 2.743 1.00 92.00 244 SER A O 1
ATOM 1987 N N . MET A 1 245 ? -6.505 10.094 0.773 1.00 93.88 245 MET A N 1
ATOM 1988 C CA . MET A 1 245 ? -5.179 9.958 0.175 1.00 93.88 245 MET A CA 1
ATOM 1989 C C . MET A 1 245 ? -4.361 11.259 0.165 1.00 93.88 245 MET A C 1
ATOM 1991 O O . MET A 1 245 ? -3.134 11.214 0.284 1.00 93.88 245 MET A O 1
ATOM 1995 N N . GLY A 1 246 ? -5.023 12.421 0.086 1.00 94.06 246 GLY A N 1
ATOM 1996 C CA . GLY A 1 246 ? -4.366 13.729 0.187 1.00 94.06 246 GLY A CA 1
ATOM 1997 C C . GLY A 1 246 ? -3.699 13.947 1.545 1.00 94.06 246 GLY A C 1
ATOM 1998 O O . GLY A 1 246 ? -2.543 14.371 1.609 1.00 94.06 246 GLY A O 1
ATOM 1999 N N . LEU A 1 247 ? -4.391 13.567 2.623 1.00 96.62 247 LEU A N 1
ATOM 2000 C CA . LEU A 1 247 ? -3.889 13.665 3.995 1.00 96.62 247 LEU A CA 1
ATOM 2001 C C . LEU A 1 247 ? -2.739 12.688 4.235 1.00 96.62 247 LEU A C 1
ATOM 2003 O O . LEU A 1 247 ? -1.713 13.081 4.782 1.00 96.62 247 LEU A O 1
ATOM 2007 N N . VAL A 1 248 ? -2.884 11.442 3.778 1.00 96.88 248 VAL A N 1
ATOM 2008 C CA . VAL A 1 248 ? -1.854 10.399 3.914 1.00 96.88 248 VAL A CA 1
ATOM 2009 C C . VAL A 1 248 ? -0.593 10.768 3.134 1.00 96.88 248 VAL A C 1
ATOM 2011 O O . VAL A 1 248 ? 0.506 10.710 3.681 1.00 96.88 248 VAL A O 1
ATOM 2014 N N . THR A 1 249 ? -0.742 11.241 1.893 1.00 95.62 249 THR A N 1
ATOM 2015 C CA . THR A 1 249 ? 0.383 11.717 1.074 1.00 95.62 249 THR A CA 1
ATOM 2016 C C . THR A 1 249 ? 1.098 12.890 1.737 1.00 95.62 249 THR A C 1
ATOM 2018 O O . THR A 1 249 ? 2.322 12.887 1.846 1.00 95.62 249 THR A O 1
ATOM 2021 N N . ALA A 1 250 ? 0.352 13.882 2.231 1.00 95.00 250 ALA A N 1
ATOM 2022 C CA . ALA A 1 250 ? 0.951 15.009 2.935 1.00 95.00 250 ALA A CA 1
ATOM 2023 C C . ALA A 1 250 ? 1.639 14.564 4.237 1.00 95.00 250 ALA A C 1
ATOM 2025 O O . ALA A 1 250 ? 2.743 15.015 4.531 1.00 95.00 250 ALA A O 1
ATOM 2026 N N . ALA A 1 251 ? 1.029 13.658 5.002 1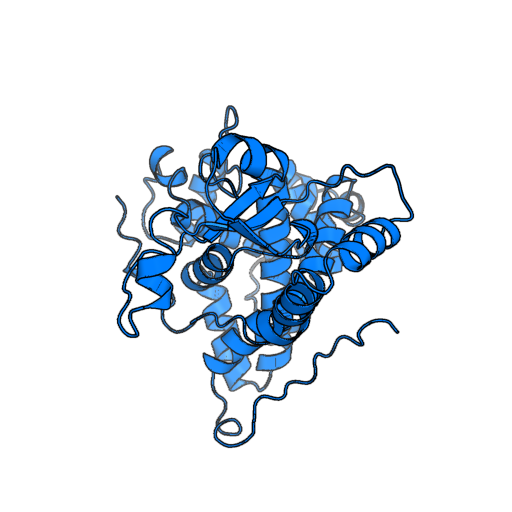.00 95.88 251 ALA A N 1
ATOM 2027 C CA . ALA A 1 251 ? 1.593 13.171 6.256 1.00 95.88 251 ALA A CA 1
ATOM 2028 C C . ALA A 1 251 ? 2.917 12.444 6.033 1.00 95.88 251 ALA A C 1
ATOM 2030 O O . ALA A 1 251 ? 3.844 12.641 6.814 1.00 95.88 251 ALA A O 1
ATOM 2031 N N . TYR A 1 252 ? 3.017 11.693 4.939 1.00 94.44 252 TYR A N 1
ATOM 2032 C CA . TYR A 1 252 ? 4.249 11.047 4.509 1.00 94.44 252 TYR A CA 1
ATOM 2033 C C . TYR A 1 252 ? 5.363 12.050 4.202 1.00 94.44 252 TYR A C 1
ATOM 2035 O O . TYR A 1 252 ? 6.484 11.898 4.666 1.00 94.44 252 TYR A O 1
ATOM 2043 N N . MET A 1 253 ? 5.041 13.113 3.462 1.00 90.56 253 MET A N 1
ATOM 2044 C CA . MET A 1 253 ? 6.042 14.075 2.990 1.00 90.56 253 MET A CA 1
ATOM 2045 C C . MET A 1 253 ? 6.472 15.094 4.050 1.00 90.56 253 MET A C 1
ATOM 2047 O O . MET A 1 253 ? 7.621 15.526 4.066 1.00 90.56 253 MET A O 1
ATOM 2051 N N . ILE A 1 254 ? 5.542 15.564 4.888 1.00 91.56 254 ILE A N 1
ATOM 2052 C CA . ILE A 1 254 ? 5.788 16.695 5.804 1.00 91.56 254 ILE A CA 1
ATOM 2053 C C . ILE A 1 254 ? 5.490 16.379 7.273 1.00 91.56 254 ILE A C 1
ATOM 2055 O O . ILE A 1 254 ? 5.617 17.261 8.132 1.00 91.56 254 ILE A O 1
ATOM 2059 N N . GLY A 1 255 ? 5.114 15.138 7.569 1.00 92.38 255 GLY A N 1
ATOM 2060 C CA . GLY A 1 255 ? 4.790 14.653 8.901 1.00 92.38 255 GLY A CA 1
ATOM 2061 C C . GLY A 1 255 ? 3.313 14.853 9.282 1.00 92.38 255 GLY A C 1
ATOM 2062 O O . GLY A 1 255 ? 2.714 15.901 9.006 1.00 92.38 255 GLY A O 1
ATOM 2063 N N . PRO A 1 256 ? 2.710 13.894 10.009 1.00 93.00 256 PRO A N 1
ATOM 2064 C CA . PRO A 1 256 ? 1.280 13.896 10.325 1.00 93.00 256 PRO A CA 1
ATOM 2065 C C . PRO A 1 256 ? 0.866 15.037 11.267 1.00 93.00 256 PRO A C 1
ATOM 2067 O O . PRO A 1 256 ? -0.262 15.526 11.200 1.00 93.00 256 PRO A O 1
ATOM 2070 N N . THR A 1 257 ? 1.774 15.510 12.126 1.00 92.12 257 THR A N 1
ATOM 2071 C CA . THR A 1 257 ? 1.508 16.615 13.062 1.00 92.12 257 THR A CA 1
ATOM 2072 C C . THR A 1 257 ? 1.230 17.928 12.335 1.00 92.12 257 THR A C 1
ATOM 2074 O O . THR A 1 257 ? 0.377 18.692 12.777 1.00 92.12 257 THR A O 1
ATOM 2077 N N . LYS A 1 258 ? 1.917 18.203 11.216 1.00 93.75 258 LYS A N 1
ATOM 2078 C CA . LYS A 1 258 ? 1.653 19.410 10.417 1.00 93.75 258 LYS A CA 1
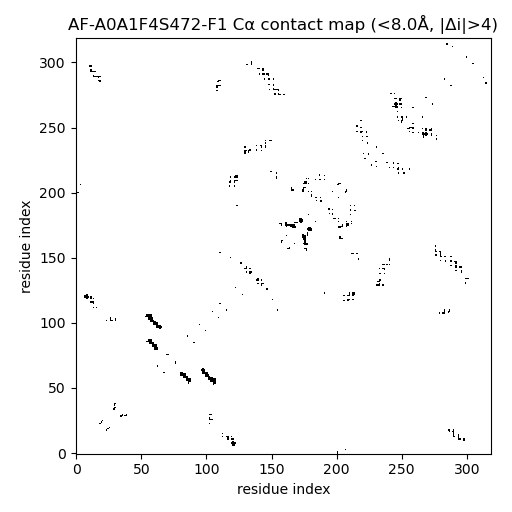ATOM 2079 C C . LYS A 1 258 ? 0.307 19.313 9.707 1.00 93.75 258 LYS A C 1
ATOM 2081 O O . LYS A 1 258 ? -0.444 20.279 9.723 1.00 93.75 258 LYS A O 1
ATOM 2086 N N . VAL A 1 259 ? -0.012 18.141 9.159 1.00 95.19 259 VAL A N 1
ATOM 2087 C CA . VAL A 1 259 ? -1.288 17.891 8.471 1.00 95.19 259 VAL A CA 1
ATOM 2088 C C . VAL A 1 259 ? -2.474 18.014 9.424 1.00 95.19 259 VAL A C 1
ATOM 2090 O O . VAL A 1 259 ? -3.466 18.642 9.082 1.00 95.19 259 VAL A O 1
ATOM 2093 N N . THR A 1 260 ? -2.347 17.499 10.650 1.00 92.38 260 THR A N 1
ATOM 2094 C CA . THR A 1 260 ? -3.420 17.553 11.665 1.00 92.38 260 THR A CA 1
ATOM 2095 C C . THR A 1 260 ? -3.808 18.991 12.040 1.00 92.38 260 THR A C 1
ATOM 2097 O O . THR A 1 260 ? -4.941 19.230 12.437 1.00 92.38 260 THR A O 1
ATOM 2100 N N . LYS A 1 261 ? -2.895 19.965 11.910 1.00 93.62 261 LYS A N 1
ATOM 2101 C CA . LYS A 1 261 ? -3.181 21.376 12.227 1.00 93.62 261 LYS A CA 1
ATOM 2102 C C . LYS A 1 261 ? -4.060 22.072 11.184 1.00 93.62 261 LYS A C 1
ATOM 2104 O O . LYS A 1 261 ? -4.663 23.085 11.513 1.00 93.62 261 LYS A O 1
ATOM 2109 N N . ASP A 1 262 ? -4.088 21.572 9.950 1.00 92.62 262 ASP A N 1
ATOM 2110 C CA . ASP A 1 262 ? -4.852 22.155 8.840 1.00 92.62 262 ASP A CA 1
ATOM 2111 C C . ASP A 1 262 ? -5.227 21.062 7.815 1.00 92.62 262 ASP A C 1
ATOM 2113 O O . ASP A 1 262 ? -4.688 21.023 6.706 1.00 92.62 262 ASP A O 1
ATOM 2117 N N . PRO A 1 263 ? -6.090 20.099 8.188 1.00 91.12 263 PRO A N 1
ATOM 2118 C CA . PRO A 1 263 ? -6.382 18.944 7.341 1.00 91.12 263 PRO A CA 1
ATOM 2119 C C . PRO A 1 263 ? -7.099 19.342 6.045 1.00 91.12 263 PRO A C 1
ATOM 2121 O O . PRO A 1 263 ? -6.829 18.767 4.990 1.00 91.12 263 PRO A O 1
ATOM 2124 N N . ASP A 1 264 ? -7.963 20.357 6.077 1.00 91.81 264 ASP A N 1
ATOM 2125 C CA . ASP A 1 264 ? -8.741 20.781 4.909 1.00 91.81 264 ASP A CA 1
ATOM 2126 C C . ASP A 1 264 ? -7.850 21.283 3.770 1.00 91.81 264 ASP A C 1
ATOM 2128 O O . ASP A 1 264 ? -8.096 20.970 2.599 1.00 91.81 264 ASP A O 1
ATOM 2132 N N . LYS A 1 265 ? -6.751 21.971 4.105 1.00 92.19 265 LYS A N 1
ATOM 2133 C CA . LYS A 1 265 ? -5.730 22.377 3.135 1.00 92.19 265 LYS A CA 1
ATOM 2134 C C . LYS A 1 265 ? -5.107 21.190 2.401 1.00 92.19 265 LYS A C 1
ATOM 2136 O O . LYS A 1 265 ? -4.849 21.282 1.201 1.00 92.19 265 LYS A O 1
ATOM 2141 N N . TYR A 1 266 ? -4.845 20.087 3.100 1.00 92.94 266 TYR A N 1
ATOM 2142 C CA . TYR A 1 266 ? -4.130 18.935 2.540 1.00 92.94 266 TYR A CA 1
ATOM 2143 C C . TYR A 1 266 ? -5.057 17.882 1.921 1.00 92.94 266 TYR A C 1
ATOM 2145 O O . TYR A 1 266 ? -4.608 17.093 1.088 1.00 92.94 266 TYR A O 1
ATOM 2153 N N . ARG A 1 267 ? -6.355 17.896 2.252 1.00 90.75 267 ARG A N 1
ATOM 2154 C CA . ARG A 1 267 ? -7.342 16.913 1.772 1.00 90.75 267 ARG A CA 1
ATOM 2155 C C . ARG A 1 267 ? -7.464 16.870 0.246 1.00 90.75 267 ARG A C 1
ATOM 2157 O O . ARG A 1 267 ? -7.601 15.791 -0.320 1.00 90.75 267 ARG A O 1
ATOM 2164 N N . LYS A 1 268 ? -7.355 18.019 -0.432 1.00 81.19 268 LYS A N 1
ATOM 2165 C CA . LYS A 1 268 ? -7.421 18.093 -1.907 1.00 81.19 268 LYS A CA 1
ATOM 2166 C C . LYS A 1 268 ? -6.245 17.399 -2.607 1.00 81.19 268 LYS A C 1
ATOM 2168 O O . LYS A 1 268 ? -6.392 17.001 -3.758 1.00 81.19 268 LYS A O 1
ATOM 2173 N N . GLY A 1 269 ? -5.119 17.224 -1.909 1.00 81.50 269 GLY A N 1
ATOM 2174 C CA . GLY A 1 269 ? -3.901 16.637 -2.456 1.00 81.50 269 GLY A CA 1
ATOM 2175 C C . GLY A 1 269 ? -3.159 17.577 -3.417 1.00 81.50 269 GLY A C 1
ATOM 2176 O O . GLY A 1 269 ? -3.755 18.257 -4.246 1.00 81.50 269 GLY A O 1
ATOM 2177 N N . GLY A 1 270 ? -1.830 17.628 -3.298 1.00 77.69 270 GLY A N 1
ATOM 2178 C CA . GLY A 1 270 ? -0.964 18.294 -4.279 1.00 77.69 270 GLY A CA 1
ATOM 2179 C C . GLY A 1 270 ? -0.626 17.391 -5.478 1.00 77.69 270 GLY A C 1
ATOM 2180 O O . GLY A 1 270 ? -1.124 16.266 -5.557 1.00 77.69 270 GLY A O 1
ATOM 2181 N N . PRO A 1 271 ? 0.289 17.817 -6.371 1.00 79.19 271 PRO A N 1
ATOM 2182 C CA . PRO A 1 271 ? 0.687 17.037 -7.549 1.00 79.19 271 PRO A CA 1
ATOM 2183 C C . PRO A 1 271 ? 1.170 15.613 -7.229 1.00 79.19 271 PRO A C 1
ATOM 2185 O O . PRO A 1 271 ? 0.840 14.672 -7.944 1.00 79.19 271 PRO A O 1
ATOM 2188 N N . ALA A 1 272 ? 1.897 15.430 -6.121 1.00 78.19 272 ALA A N 1
ATOM 2189 C CA . ALA A 1 272 ? 2.321 14.104 -5.663 1.00 78.19 272 ALA A CA 1
ATOM 2190 C C . ALA A 1 272 ? 1.125 13.192 -5.334 1.00 78.19 272 ALA A C 1
ATOM 2192 O O . ALA A 1 272 ? 1.096 12.037 -5.744 1.00 78.19 272 ALA A O 1
ATOM 2193 N N . CYS A 1 273 ? 0.094 13.722 -4.666 1.00 88.19 273 CYS A N 1
ATOM 2194 C CA . CYS A 1 273 ? -1.119 12.959 -4.369 1.00 88.19 273 CYS A CA 1
ATOM 2195 C C . CYS A 1 273 ? -1.879 12.593 -5.646 1.00 88.19 273 CYS A C 1
ATOM 2197 O O . CYS A 1 273 ? -2.389 11.483 -5.741 1.00 88.19 273 CYS A O 1
ATOM 2199 N N . GLN A 1 274 ? -1.970 13.509 -6.613 1.00 80.38 274 GLN A N 1
ATOM 2200 C CA . GLN A 1 274 ? -2.670 13.253 -7.875 1.00 80.38 274 GLN A CA 1
ATOM 2201 C C . GLN A 1 274 ? -2.011 12.116 -8.660 1.00 80.38 274 GLN A C 1
ATOM 2203 O O . GLN A 1 274 ? -2.708 11.199 -9.089 1.00 80.38 274 GLN A O 1
ATOM 2208 N N . ARG A 1 275 ? -0.675 12.124 -8.775 1.00 79.12 275 ARG A N 1
ATOM 2209 C CA . ARG A 1 275 ? 0.071 11.040 -9.435 1.00 79.12 275 ARG A CA 1
ATOM 2210 C C . ARG A 1 275 ? -0.109 9.703 -8.726 1.00 79.12 275 ARG A C 1
ATOM 2212 O O . ARG A 1 275 ? -0.490 8.727 -9.368 1.00 79.12 275 ARG A O 1
ATOM 2219 N N . ARG A 1 276 ? 0.083 9.675 -7.402 1.00 87.12 276 ARG A N 1
ATOM 2220 C CA . ARG A 1 276 ? -0.116 8.457 -6.603 1.00 87.12 276 ARG A CA 1
ATOM 2221 C C . ARG A 1 276 ? -1.538 7.942 -6.731 1.00 87.12 276 ARG A C 1
ATOM 2223 O O . ARG A 1 276 ? -1.725 6.741 -6.863 1.00 87.12 276 ARG A O 1
ATOM 2230 N N . ARG A 1 277 ? -2.541 8.830 -6.721 1.00 86.00 277 ARG A N 1
ATOM 2231 C CA . ARG A 1 277 ? -3.950 8.435 -6.835 1.00 86.00 277 ARG A CA 1
ATOM 2232 C C . ARG A 1 277 ? -4.214 7.795 -8.187 1.00 86.00 277 ARG A C 1
ATOM 2234 O O . ARG A 1 277 ? -4.790 6.719 -8.208 1.00 86.00 277 ARG A O 1
ATOM 2241 N N . ALA A 1 278 ? -3.751 8.413 -9.272 1.00 77.56 278 ALA A N 1
ATOM 2242 C CA . ALA A 1 278 ? -3.899 7.850 -10.610 1.00 77.56 278 ALA A CA 1
ATOM 2243 C C . ALA A 1 278 ? -3.274 6.447 -10.697 1.00 77.56 278 ALA A C 1
ATOM 2245 O O . ALA A 1 278 ? -3.936 5.506 -11.112 1.00 77.56 278 ALA A O 1
ATOM 2246 N N . MET A 1 279 ? -2.041 6.280 -10.212 1.00 80.19 279 MET A N 1
ATOM 2247 C CA . MET A 1 279 ? -1.373 4.973 -10.183 1.00 80.19 279 MET A CA 1
ATOM 2248 C C . MET A 1 279 ? -2.078 3.950 -9.290 1.00 80.19 279 MET A C 1
ATOM 2250 O O . MET A 1 279 ? -2.233 2.800 -9.673 1.00 80.19 279 MET A O 1
ATOM 2254 N N . ALA A 1 280 ? -2.509 4.343 -8.093 1.00 89.19 280 ALA A N 1
ATOM 2255 C CA . ALA A 1 280 ? -3.201 3.443 -7.181 1.00 89.19 280 ALA A CA 1
ATOM 2256 C C . ALA A 1 280 ? -4.560 3.002 -7.743 1.00 89.19 280 ALA A C 1
ATOM 2258 O O . ALA A 1 280 ? -4.958 1.860 -7.539 1.00 89.19 280 ALA A O 1
ATOM 2259 N N . GLN A 1 281 ? -5.265 3.889 -8.451 1.00 82.50 281 GLN A N 1
ATOM 2260 C CA . GLN A 1 281 ? -6.508 3.562 -9.150 1.00 82.50 281 GLN A CA 1
ATOM 2261 C C . GLN A 1 281 ? -6.259 2.606 -10.315 1.00 82.50 281 GLN A C 1
ATOM 2263 O O . GLN A 1 281 ? -6.989 1.625 -10.438 1.00 82.50 281 GLN A O 1
ATOM 2268 N N . ASP A 1 282 ? -5.205 2.840 -11.098 1.00 76.12 282 ASP A N 1
ATOM 2269 C CA . ASP A 1 282 ? -4.771 1.925 -12.153 1.00 76.12 282 ASP A CA 1
ATOM 2270 C C . ASP A 1 282 ? -4.459 0.538 -11.562 1.00 76.12 282 ASP A C 1
ATOM 2272 O O . ASP A 1 282 ? -5.073 -0.458 -11.941 1.00 76.12 282 ASP A O 1
ATOM 2276 N N . TYR A 1 283 ? -3.590 0.456 -10.551 1.00 85.19 283 TYR A N 1
ATOM 2277 C CA . TYR A 1 283 ? -3.298 -0.804 -9.861 1.00 85.19 283 TYR A CA 1
ATOM 2278 C C . TYR A 1 283 ? -4.555 -1.473 -9.310 1.00 85.19 283 TYR A C 1
ATOM 2280 O O . TYR A 1 283 ? -4.709 -2.683 -9.442 1.00 85.19 283 TYR A O 1
ATOM 2288 N N . PHE A 1 284 ? -5.479 -0.708 -8.729 1.00 85.06 284 PHE A N 1
ATOM 2289 C CA . PHE A 1 284 ? -6.723 -1.266 -8.218 1.00 85.06 284 PHE A CA 1
ATOM 2290 C C . PHE A 1 284 ? -7.576 -1.855 -9.345 1.00 85.06 284 PHE A C 1
ATOM 2292 O O . PHE A 1 284 ? -8.070 -2.970 -9.213 1.00 85.06 284 PHE A O 1
ATOM 2299 N N . GLN A 1 285 ? -7.701 -1.172 -10.480 1.00 77.12 285 GLN A N 1
ATOM 2300 C CA . GLN A 1 285 ? -8.435 -1.688 -11.634 1.00 77.12 285 GLN A CA 1
ATOM 2301 C C . GLN A 1 285 ? -7.849 -3.010 -12.158 1.00 77.12 285 GLN A C 1
ATOM 2303 O O . GLN A 1 285 ? -8.609 -3.902 -12.536 1.00 77.12 285 GLN A O 1
ATOM 2308 N N . PHE A 1 286 ? -6.521 -3.143 -12.172 1.00 71.50 286 PHE A N 1
ATOM 2309 C CA . PHE A 1 286 ? -5.847 -4.262 -12.837 1.00 71.50 286 PHE A CA 1
ATOM 2310 C C . PHE A 1 286 ? -5.437 -5.419 -11.916 1.00 71.50 286 PHE A C 1
ATOM 2312 O O . PHE A 1 286 ? -5.415 -6.562 -12.365 1.00 71.50 286 PHE A O 1
ATOM 2319 N N . GLN A 1 287 ? -5.115 -5.147 -10.650 1.00 78.81 287 GLN A N 1
ATOM 2320 C CA . GLN A 1 287 ? -4.537 -6.119 -9.707 1.00 78.81 287 GLN A CA 1
ATOM 2321 C C . GLN A 1 287 ? -5.476 -6.460 -8.541 1.00 78.81 287 GLN A C 1
ATOM 2323 O O . GLN A 1 287 ? -5.320 -7.507 -7.912 1.00 78.81 287 GLN A O 1
ATOM 2328 N N . SER A 1 288 ? -6.471 -5.615 -8.233 1.00 82.12 288 SER A N 1
ATOM 2329 C CA . SER A 1 288 ? -7.343 -5.865 -7.076 1.00 82.12 288 SER A CA 1
ATOM 2330 C C . SER A 1 288 ? -8.118 -7.187 -7.121 1.00 82.12 288 SER A C 1
ATOM 2332 O O . SER A 1 288 ? -8.263 -7.763 -6.044 1.00 82.12 288 SER A O 1
ATOM 2334 N N . PRO A 1 289 ? -8.563 -7.737 -8.275 1.00 81.00 289 PRO A N 1
ATOM 2335 C CA . PRO A 1 289 ? -9.292 -9.006 -8.270 1.00 81.00 289 PRO A CA 1
ATOM 2336 C C . PRO A 1 289 ? -8.469 -10.164 -7.695 1.00 81.00 289 PRO A C 1
ATOM 2338 O O . PRO A 1 289 ? -8.983 -10.943 -6.893 1.00 81.00 289 PRO A O 1
ATOM 2341 N N . ASP A 1 290 ? -7.180 -10.241 -8.039 1.00 82.19 290 ASP A N 1
ATOM 2342 C CA . ASP A 1 290 ? -6.273 -11.270 -7.521 1.00 82.19 290 ASP A CA 1
ATOM 2343 C C . ASP A 1 290 ? -5.947 -11.057 -6.041 1.00 82.19 290 ASP A C 1
ATOM 2345 O O . ASP A 1 290 ? -5.912 -12.014 -5.263 1.00 82.19 290 ASP A O 1
ATOM 2349 N N . ILE A 1 291 ? -5.770 -9.800 -5.622 1.00 90.12 291 ILE A N 1
ATOM 2350 C CA . ILE A 1 291 ? -5.543 -9.448 -4.213 1.00 90.12 291 ILE A CA 1
ATOM 2351 C C . ILE A 1 291 ? -6.771 -9.828 -3.369 1.00 90.12 291 ILE A C 1
ATOM 2353 O O . ILE A 1 291 ? -6.634 -10.509 -2.354 1.00 90.12 291 ILE A O 1
ATOM 2357 N N . ILE A 1 292 ? -7.976 -9.450 -3.804 1.00 88.50 292 ILE A N 1
ATOM 2358 C CA . ILE A 1 292 ? -9.239 -9.755 -3.115 1.00 88.50 292 ILE A CA 1
ATOM 2359 C C . ILE A 1 292 ? -9.459 -11.266 -3.048 1.00 88.50 292 ILE A C 1
ATOM 2361 O O . ILE A 1 292 ? -9.751 -11.790 -1.973 1.00 88.50 292 ILE A O 1
ATOM 2365 N N . ALA A 1 293 ? -9.270 -11.985 -4.158 1.00 83.56 293 ALA A N 1
ATOM 2366 C CA . ALA A 1 293 ? -9.419 -13.438 -4.182 1.00 83.56 293 ALA A CA 1
ATOM 2367 C C . ALA A 1 293 ? -8.422 -14.130 -3.240 1.00 83.56 293 ALA A C 1
ATOM 2369 O O . ALA A 1 293 ? -8.792 -15.072 -2.538 1.00 83.56 293 ALA A O 1
ATOM 2370 N N . THR A 1 294 ? -7.178 -13.645 -3.181 1.00 89.56 294 THR A N 1
ATOM 2371 C CA . THR A 1 294 ? -6.159 -14.140 -2.243 1.00 89.56 294 THR A CA 1
ATOM 2372 C C . THR A 1 294 ? -6.609 -13.956 -0.794 1.00 89.56 294 THR A C 1
ATOM 2374 O O . THR A 1 294 ? -6.534 -14.897 -0.004 1.00 89.56 294 THR A O 1
ATOM 2377 N N . ILE A 1 295 ? -7.141 -12.779 -0.450 1.00 90.50 295 ILE A N 1
ATOM 2378 C CA . ILE A 1 295 ? -7.661 -12.502 0.895 1.00 90.50 295 ILE A CA 1
ATOM 2379 C C . ILE A 1 295 ? -8.833 -13.427 1.224 1.00 90.50 295 ILE A C 1
ATOM 2381 O O . ILE A 1 295 ? -8.823 -14.098 2.252 1.00 90.50 295 ILE A O 1
ATOM 2385 N N . GLN A 1 296 ? -9.834 -13.505 0.350 1.00 87.88 296 GLN A N 1
ATOM 2386 C CA . GLN A 1 296 ? -11.048 -14.281 0.609 1.00 87.88 296 GLN A CA 1
ATOM 2387 C C . GLN A 1 296 ? -10.766 -15.784 0.749 1.00 87.88 296 GLN A C 1
ATOM 2389 O O . GLN A 1 296 ? -11.377 -16.445 1.588 1.00 87.88 296 GLN A O 1
ATOM 2394 N N . ARG A 1 297 ? -9.797 -16.324 -0.004 1.00 85.25 297 ARG A N 1
ATOM 2395 C CA . ARG A 1 297 ? -9.345 -17.721 0.140 1.00 85.25 297 ARG A CA 1
ATOM 2396 C C . ARG A 1 297 ? -8.677 -17.995 1.488 1.00 85.25 297 ARG A C 1
ATOM 2398 O O . ARG A 1 297 ? -8.799 -19.106 1.993 1.00 85.25 297 ARG A O 1
ATOM 2405 N N . ALA A 1 298 ? -8.009 -17.004 2.079 1.00 87.06 298 ALA A N 1
ATOM 2406 C CA . ALA A 1 298 ? -7.390 -17.133 3.398 1.00 87.06 298 ALA A CA 1
ATOM 2407 C C . ALA A 1 298 ? -8.416 -17.137 4.554 1.00 87.06 298 ALA A C 1
ATOM 2409 O O . ALA A 1 298 ? -8.086 -17.569 5.658 1.00 87.06 298 ALA A O 1
ATOM 2410 N N . PHE A 1 299 ? -9.662 -16.701 4.309 1.00 83.50 299 PHE A N 1
ATOM 2411 C CA . PHE A 1 299 ? -10.751 -16.656 5.298 1.00 83.50 299 PHE A CA 1
ATOM 2412 C C . PHE A 1 299 ? -12.037 -17.307 4.762 1.00 83.50 299 PHE A C 1
ATOM 2414 O O . PHE A 1 299 ? -13.045 -16.618 4.576 1.00 83.50 299 PHE A O 1
ATOM 2421 N N . PRO A 1 300 ? -12.038 -18.627 4.507 1.00 64.06 300 PRO A N 1
ATOM 2422 C CA . PRO A 1 300 ? -13.197 -19.297 3.934 1.00 64.06 300 PRO A CA 1
ATOM 2423 C C . PRO A 1 300 ? -14.413 -19.177 4.864 1.00 64.06 300 PRO A C 1
ATOM 2425 O O . PRO A 1 300 ? -14.366 -19.563 6.033 1.00 64.06 300 PRO A O 1
ATOM 2428 N N . THR A 1 301 ? -15.522 -18.658 4.339 1.00 58.66 301 THR A N 1
ATOM 2429 C CA . THR A 1 301 ? -16.837 -18.742 4.987 1.00 58.66 301 THR A CA 1
ATOM 2430 C C . THR A 1 301 ? -17.427 -20.141 4.764 1.00 58.66 301 THR A C 1
ATOM 2432 O O . THR A 1 301 ? -17.101 -20.807 3.779 1.00 58.66 301 THR A O 1
ATOM 2435 N N . GLN A 1 302 ? -18.306 -20.611 5.661 1.00 46.50 302 GLN A N 1
ATOM 2436 C CA . GLN A 1 302 ? -18.939 -21.942 5.550 1.00 46.50 302 GLN A CA 1
ATOM 2437 C C . GLN A 1 302 ? -19.713 -22.157 4.231 1.00 46.50 302 GLN A C 1
ATOM 2439 O O . GLN A 1 302 ? -19.934 -23.300 3.843 1.00 46.50 302 GLN A O 1
ATOM 2444 N N . GLU A 1 303 ? -20.081 -21.087 3.521 1.00 46.09 303 GLU A N 1
ATOM 2445 C CA . GLU A 1 303 ? -20.819 -21.136 2.251 1.00 46.09 303 GLU A CA 1
ATOM 2446 C C . GLU A 1 303 ? -19.919 -21.281 1.006 1.00 46.09 303 GLU A C 1
ATOM 2448 O O . GLU A 1 303 ? -20.404 -21.660 -0.056 1.00 46.09 303 GLU A O 1
ATOM 2453 N N . ASN A 1 304 ? -18.602 -21.068 1.115 1.00 42.31 304 ASN A N 1
ATOM 2454 C CA . ASN A 1 304 ? -17.699 -20.967 -0.044 1.00 42.31 304 ASN A CA 1
ATOM 2455 C C . ASN A 1 304 ? -17.002 -22.274 -0.463 1.00 42.31 304 ASN A C 1
ATOM 2457 O O . ASN A 1 304 ? -16.089 -22.246 -1.287 1.00 42.31 304 ASN A O 1
ATOM 2461 N N . TYR A 1 305 ? -17.407 -23.432 0.066 1.00 34.94 305 TYR A N 1
ATOM 2462 C CA . TYR A 1 305 ? -16.717 -24.691 -0.245 1.00 34.94 305 TYR A CA 1
ATOM 2463 C C . TYR A 1 305 ? -17.152 -25.367 -1.557 1.00 34.94 305 TYR A C 1
ATOM 2465 O O . TYR A 1 305 ? -16.545 -26.370 -1.917 1.00 34.94 305 TYR A O 1
ATOM 2473 N N . ASN A 1 306 ? -18.159 -24.855 -2.283 1.00 35.44 306 ASN A N 1
ATOM 2474 C CA . ASN A 1 306 ? -18.698 -25.573 -3.451 1.00 35.44 306 ASN A CA 1
ATOM 2475 C C . ASN A 1 306 ? -19.042 -24.771 -4.710 1.00 35.44 306 ASN A C 1
ATOM 2477 O O . ASN A 1 306 ? -19.405 -25.402 -5.698 1.00 35.44 306 ASN A O 1
ATOM 2481 N N . ASP A 1 307 ? -18.858 -23.453 -4.759 1.00 34.66 307 ASP A N 1
ATOM 2482 C CA . ASP A 1 307 ? -19.100 -22.714 -5.999 1.00 34.66 307 ASP A CA 1
ATOM 2483 C C . ASP A 1 307 ? -17.841 -22.016 -6.495 1.00 34.66 307 ASP A C 1
ATOM 2485 O O . ASP A 1 307 ? -17.114 -21.352 -5.758 1.00 34.66 307 ASP A O 1
ATOM 2489 N N . LYS A 1 308 ? -17.569 -22.229 -7.788 1.00 37.28 308 LYS A N 1
ATOM 2490 C CA . LYS A 1 308 ? -16.526 -21.565 -8.566 1.00 37.28 308 LYS A CA 1
ATOM 2491 C C . LYS A 1 308 ? -16.463 -20.098 -8.148 1.00 37.28 308 LYS A C 1
ATOM 2493 O O . LYS A 1 308 ? -17.443 -19.382 -8.338 1.00 37.28 308 LYS A O 1
ATOM 2498 N N . ILE A 1 309 ? -15.306 -19.660 -7.643 1.00 39.31 309 ILE A N 1
ATOM 2499 C CA . ILE A 1 309 ? -14.962 -18.247 -7.438 1.00 39.31 309 ILE A CA 1
ATOM 2500 C C . ILE A 1 309 ? -14.912 -17.591 -8.824 1.00 39.31 309 ILE A C 1
ATOM 2502 O O . ILE A 1 309 ? -13.859 -17.365 -9.408 1.00 39.31 309 ILE A O 1
ATOM 2506 N N . ALA A 1 310 ? -16.082 -17.361 -9.400 1.00 36.94 310 ALA A N 1
ATOM 2507 C CA . ALA A 1 310 ? -16.309 -16.419 -10.465 1.00 36.94 310 ALA A CA 1
ATOM 2508 C C . ALA A 1 310 ? -16.825 -15.161 -9.772 1.00 36.94 310 ALA A C 1
ATOM 2510 O O . ALA A 1 310 ? -17.993 -14.795 -9.913 1.00 36.94 310 ALA A O 1
ATOM 2511 N N . SER A 1 311 ? -15.961 -14.517 -8.979 1.00 37.25 311 SER A N 1
ATOM 2512 C CA . SER A 1 311 ? -16.188 -13.114 -8.670 1.00 37.25 311 SER A CA 1
ATOM 2513 C C . SER A 1 311 ? -16.160 -12.402 -10.018 1.00 37.25 311 SER A C 1
ATOM 2515 O O . SER A 1 311 ? -15.134 -12.306 -10.693 1.00 37.25 311 SER A O 1
ATOM 2517 N N . LYS A 1 312 ? -17.338 -11.989 -10.491 1.00 33.50 312 LYS A N 1
ATOM 2518 C CA . LYS A 1 312 ? -17.390 -11.001 -11.560 1.00 33.50 312 LYS A CA 1
ATOM 2519 C C . LYS A 1 312 ? -16.638 -9.786 -11.020 1.00 33.50 312 LYS A C 1
ATOM 2521 O O . LYS A 1 312 ? -17.002 -9.327 -9.935 1.00 33.50 312 LYS A O 1
ATOM 2526 N N . PRO A 1 313 ? -15.608 -9.275 -11.710 1.00 35.09 313 PRO A N 1
ATOM 2527 C CA . PRO A 1 313 ? -15.012 -8.020 -11.299 1.00 35.09 313 PRO A CA 1
ATOM 2528 C C . PRO A 1 313 ? -16.128 -6.971 -11.244 1.00 35.09 313 PRO A C 1
ATOM 2530 O O . PRO A 1 313 ? -16.878 -6.799 -12.205 1.00 35.09 313 PRO A O 1
ATOM 2533 N N . LEU A 1 314 ? -16.248 -6.287 -10.105 1.00 33.56 314 LEU A N 1
ATOM 2534 C CA . LEU A 1 314 ? -17.173 -5.164 -9.901 1.00 33.56 314 LEU A CA 1
ATOM 2535 C C . LEU A 1 314 ? -16.817 -3.946 -10.774 1.00 33.56 314 LEU A C 1
ATOM 2537 O O . LEU A 1 314 ? -17.542 -2.956 -10.793 1.00 33.56 314 LEU A O 1
ATOM 2541 N N . VAL A 1 315 ? -15.722 -4.019 -11.533 1.00 31.62 315 VAL A N 1
ATOM 2542 C CA . VAL A 1 315 ? -15.309 -2.990 -12.477 1.00 31.62 315 VAL A CA 1
ATOM 2543 C C . VAL A 1 315 ? -15.838 -3.365 -13.855 1.00 31.62 315 VAL A C 1
ATOM 2545 O O . VAL A 1 315 ? -15.328 -4.279 -14.505 1.00 31.62 315 VAL A O 1
ATOM 2548 N N . SER A 1 316 ? -16.864 -2.644 -14.316 1.00 28.77 316 SER A N 1
ATOM 2549 C CA . SER A 1 316 ? -17.164 -2.581 -15.742 1.00 28.77 316 SER A CA 1
ATOM 2550 C C . SER A 1 316 ? -15.884 -2.143 -16.448 1.00 28.77 316 SER A C 1
ATOM 2552 O O . SER A 1 316 ? -15.445 -1.003 -16.281 1.00 28.77 316 SER A O 1
ATOM 2554 N N . ILE A 1 317 ? -15.262 -3.049 -17.197 1.00 29.58 317 ILE A N 1
ATOM 2555 C CA . ILE A 1 317 ? -14.256 -2.671 -18.184 1.00 29.58 317 ILE A CA 1
ATOM 2556 C C . ILE A 1 317 ? -14.951 -1.627 -19.058 1.00 29.58 317 ILE A C 1
ATOM 2558 O O . ILE A 1 317 ? -16.005 -1.915 -19.624 1.00 29.58 317 ILE A O 1
ATOM 2562 N N . ILE A 1 318 ? -14.431 -0.400 -19.042 1.00 29.78 318 ILE A N 1
ATOM 2563 C CA . ILE A 1 318 ? -14.942 0.717 -19.833 1.00 29.78 318 ILE A CA 1
ATOM 2564 C C . ILE A 1 318 ? -15.054 0.217 -21.279 1.00 29.78 318 ILE A C 1
ATOM 2566 O O . ILE A 1 318 ? -14.050 -0.191 -21.865 1.00 29.78 318 ILE A O 1
ATOM 2570 N N . GLN A 1 319 ? -16.291 0.158 -21.778 1.00 25.16 319 GLN A N 1
ATOM 2571 C CA . GLN A 1 319 ? -16.613 -0.038 -23.191 1.00 25.16 319 GLN A CA 1
ATOM 2572 C C . GLN A 1 319 ? -16.436 1.276 -23.940 1.00 25.16 319 GLN A C 1
ATOM 2574 O O . GLN A 1 319 ? -16.763 2.332 -23.350 1.00 25.16 319 GLN A O 1
#

Foldseek 3Di:
DPPCVVQFPVLFDFDQPQLCVPPVVVLLVCCPPVNVVVSVVVVVVVDPDPPDDQFFFKFKFFDAQVCPVVVVPDPPDPDDGDTDTDTPVRCVVVQVPTDIDIGTDGLLQDDDPVVLSLLNGLPAVLLVVQCVLCLVVVNNLLSLLLVLLLVLLLQLQLCVPPVQDLQDDDPQAGGSNRDGPVLLLVQVVVRDVDNDDDPVNCSPNSSVSNSSSSLLVVQQCVVQPDPPDRCHNVSSSPRPSLQSLQQSQCCSVPNNVVCVVPVVVRSVHDPSSVSSSSSSVSNSVNPSVSSSVSSCSSSDHPPPPDDDPPPPPPDDPDD

Nearest PDB structures (foldseek):
  1qsa-assembly1_A  TM=6.669E-01  e=7.801E-03  Escherichia coli
  5ohu-assembly1_A  TM=5.514E-01  e=2.820E-03  Pseudomonas aeruginosa
  6fc4-assembly1_A  TM=5.636E-01  e=5.044E-03  Pseudomonas aeruginosa
  1sly-assembly1_A  TM=3.441E-01  e=3.677E-02  Escherichia coli
  4gc0-assembly1_A  TM=1.663E-01  e=4.675E+00  Escherichia coli K-12